Protein AF-A0A166BAM1-F1 (afdb_monomer_lite)

Radius of gyration: 25.07 Å; chains: 1; bounding box: 69×50×62 Å

Sequence (315 aa):
MNDYEHEPLLLFQIEGKPRRHRLKNLRSFVAVYNNKITIELDGETDIYSSEEIFDIYIKEPIVEDVGSKTTVIEFYEEGEQGFYELEDDTFPGLATQMEKALTHQWVYILEKCEYPETVKWFNACNAILNIATEQNPIIFGGADKNPDTMNAQRKILFDTWQINTANDLVYWLSMLLNGRSVEQYEDVLENGNCLDVDTGELFERIEHAGSSHCLWAWDLQRLINLAALGYLCDYLTWEDALDHCLEAGLKLQTLYSSWDEFVDCYLLGYCYWAEENPDDESGEGFMRRQIYDYYKKLKSNPWKIQWNHKLSREW

Foldseek 3Di:
DDPPPDDFPDWDFQDDDDPDDDDPDDGFIFTDDDQWTWTQDPNDIDIDGLVFWDDWDWAADPDPPPHWIWIKTWGHDPRDIDMDTHTCVVGPCPSVVVVVCCVPPVVVPNDPDPDDLLQLLLLLLCQLVLVLVVFCSRDQLRDDQDPVLLVVLCVVCCVPQVDNALVSLVVLLVCLLVQVVQVVLVCCVVPVPDPDDLLVVLNVVCVVVPDSLLSNLQSLSVSLNSLSSCCSNVSDPPQRSSVSNLSSLVVVVVSDPFPVRSLVSNLSNVCSVVVHDCPPCPDPSVVSVVSQVVLVPDPPRSRPRGSPDDNDRPD

InterPro domains:
  IPR009677 Protein of unknown function DUF1266 [PF06889] (180-307)

pLDDT: mean 72.29, std 22.54, range [25.7, 98.81]

Secondary structure (DSSP, 8-state):
--S--S--SEEEEE-PPPSSS--S---EEEEEETTEEEEEETTEEEEEETTTEEEEEEE--SSTT----EEEEEEEETTEEEEEEEETTTSTTHHHHHHHHIIIIIHHHH------HHHHHHHHHHHHHHHHTT--TTSTTSS--SHHHHHHHHHHHHHHH---SHHHHHHHHHHHHTTHHHHHHHHHHHH---SSTTHHHHHHHHHHHT-THHHHHHHHHHHHHHHHHHHHTTSS-HHHHHHHHHHHHHHHHHH-SSHHHHHHHHHHHHHHHHT--TT-TTSHHHHHHHHHHHHTTSTT-GGGS-TT-------

Organism: NCBI:txid49547

Structure (mmCIF, N/CA/C/O backbone):
data_AF-A0A166BAM1-F1
#
_entry.id   AF-A0A166BAM1-F1
#
loop_
_atom_site.group_PDB
_atom_site.id
_atom_site.type_symbol
_atom_site.label_atom_id
_atom_site.label_alt_id
_atom_site.label_comp_id
_atom_site.label_asym_id
_atom_site.label_entity_id
_atom_site.label_seq_id
_atom_site.pdbx_PDB_ins_code
_atom_site.Cartn_x
_atom_site.Cartn_y
_atom_site.Cartn_z
_atom_site.occupancy
_atom_site.B_iso_or_equiv
_atom_site.auth_seq_id
_atom_site.auth_comp_id
_atom_site.auth_asym_id
_atom_site.auth_atom_id
_atom_site.pdbx_PDB_model_num
ATOM 1 N N . MET A 1 1 ? -42.495 0.601 16.236 1.00 26.88 1 MET A N 1
ATOM 2 C CA . MET A 1 1 ? -42.416 0.387 14.776 1.00 26.88 1 MET A CA 1
ATOM 3 C C . MET A 1 1 ? -41.082 -0.307 14.586 1.00 26.88 1 MET A C 1
ATOM 5 O O . MET A 1 1 ? -40.112 0.199 15.119 1.00 26.88 1 MET A O 1
ATOM 9 N N . ASN A 1 2 ? -41.097 -1.548 14.107 1.00 25.70 2 ASN A N 1
ATOM 10 C CA . ASN A 1 2 ? -40.048 -2.539 14.365 1.00 25.70 2 ASN A CA 1
ATOM 11 C C . ASN A 1 2 ? -38.723 -2.200 13.661 1.00 25.70 2 ASN A C 1
ATOM 13 O O . ASN A 1 2 ? -38.675 -2.255 12.440 1.00 25.70 2 ASN A O 1
ATOM 17 N N . ASP A 1 3 ? -37.654 -1.980 14.432 1.00 30.61 3 ASP A N 1
ATOM 18 C CA . ASP A 1 3 ? -36.260 -1.818 13.961 1.00 30.61 3 ASP A CA 1
ATOM 19 C C . ASP A 1 3 ? -35.617 -3.135 13.456 1.00 30.61 3 ASP A C 1
ATOM 21 O O . ASP A 1 3 ? -34.410 -3.224 13.259 1.00 30.61 3 ASP A O 1
ATOM 25 N N . TYR A 1 4 ? -36.419 -4.178 13.220 1.00 30.45 4 TYR A N 1
ATOM 26 C CA . TYR A 1 4 ? -35.972 -5.525 12.840 1.00 30.45 4 TYR A CA 1
ATOM 27 C C . TYR A 1 4 ? -35.938 -5.766 11.316 1.00 30.45 4 TYR A C 1
ATOM 29 O O . TYR A 1 4 ? -35.890 -6.912 10.878 1.00 30.45 4 TYR A O 1
ATOM 37 N N . GLU A 1 5 ? -35.998 -4.720 10.484 1.00 29.52 5 GLU A N 1
ATOM 38 C CA . GLU A 1 5 ? -35.987 -4.857 9.011 1.00 29.52 5 GLU A CA 1
ATOM 39 C C . GLU A 1 5 ? -34.581 -5.008 8.397 1.00 29.52 5 GLU A C 1
ATOM 41 O O . GLU A 1 5 ? -34.437 -5.077 7.174 1.00 29.52 5 GLU A O 1
ATOM 46 N N . HIS A 1 6 ? -33.535 -5.115 9.217 1.00 34.25 6 HIS A N 1
ATOM 47 C CA . HIS A 1 6 ? -32.177 -5.382 8.749 1.00 34.25 6 HIS A CA 1
ATOM 48 C C . HIS A 1 6 ? -31.672 -6.728 9.267 1.00 34.25 6 HIS A C 1
ATOM 50 O O . HIS A 1 6 ? -31.808 -7.039 10.450 1.00 34.25 6 HIS A O 1
ATOM 56 N N . GLU A 1 7 ? -31.090 -7.528 8.368 1.00 32.25 7 GLU A N 1
ATOM 57 C CA . GLU A 1 7 ? -30.374 -8.741 8.760 1.00 32.25 7 GLU A CA 1
ATOM 58 C C . GLU A 1 7 ? -29.234 -8.362 9.729 1.00 32.25 7 GLU A C 1
ATOM 60 O O . GLU A 1 7 ? -28.482 -7.426 9.438 1.00 32.25 7 GLU A O 1
ATOM 65 N N . PRO A 1 8 ? -29.111 -9.041 10.882 1.00 31.83 8 PRO A N 1
ATOM 66 C CA . PRO A 1 8 ? -28.031 -8.802 11.839 1.00 31.83 8 PRO A CA 1
ATOM 67 C C . PRO A 1 8 ? -26.655 -8.942 11.174 1.00 31.83 8 PRO A C 1
ATOM 69 O O . PRO A 1 8 ? -26.408 -9.904 10.446 1.00 31.83 8 PRO A O 1
ATOM 72 N N . LEU A 1 9 ? -25.745 -8.001 11.462 1.00 31.84 9 LEU A N 1
ATOM 73 C CA . LEU A 1 9 ? -24.353 -8.022 10.978 1.00 31.84 9 LEU A CA 1
ATOM 74 C C . LEU A 1 9 ? -23.600 -9.258 11.494 1.00 31.84 9 LEU A C 1
ATOM 76 O O . LEU A 1 9 ? -22.792 -9.842 10.774 1.00 31.84 9 LEU A O 1
ATOM 80 N N . LEU A 1 10 ? -23.928 -9.673 12.719 1.00 38.25 10 LEU A N 1
ATOM 81 C CA . LEU A 1 10 ? -23.630 -10.979 13.291 1.00 38.25 10 LEU A CA 1
ATOM 82 C C . LEU A 1 10 ? -24.835 -11.462 14.097 1.00 38.25 10 LEU A C 1
ATOM 84 O O . LEU A 1 10 ? -25.344 -10.733 14.951 1.00 38.25 10 LEU A O 1
ATOM 88 N N . LEU A 1 11 ? -25.243 -12.709 13.865 1.00 36.84 11 LEU A N 1
ATOM 89 C CA . LEU A 1 11 ? -26.223 -13.416 14.683 1.00 36.84 11 LEU A CA 1
ATOM 90 C C . LEU A 1 11 ? -25.627 -14.737 15.144 1.00 36.84 11 LEU A C 1
ATOM 92 O O . LEU A 1 11 ? -25.470 -15.663 14.347 1.00 36.84 11 LEU A O 1
ATOM 96 N N . PHE A 1 12 ? -25.347 -14.848 16.437 1.00 46.28 12 PHE A N 1
ATOM 97 C CA . PHE A 1 12 ? -25.063 -16.142 17.041 1.00 46.28 12 PHE A CA 1
ATOM 98 C C . PHE A 1 12 ? -26.380 -16.761 17.495 1.00 46.28 12 PHE A C 1
ATOM 100 O O . PHE A 1 12 ? -26.904 -16.422 18.552 1.00 46.28 12 PHE A O 1
ATOM 107 N N . GLN A 1 13 ? -26.941 -17.666 16.691 1.00 37.25 13 GLN A N 1
ATOM 108 C CA . GLN A 1 13 ? -28.042 -18.506 17.153 1.00 37.25 13 GLN A CA 1
ATOM 109 C C . GLN A 1 13 ? -27.454 -19.686 17.929 1.00 37.25 13 GLN A C 1
ATOM 111 O O . GLN A 1 13 ? -26.937 -20.636 17.341 1.00 37.25 13 GLN A O 1
ATOM 116 N N . ILE A 1 14 ? -27.537 -19.635 19.256 1.00 40.97 14 ILE A N 1
ATOM 117 C CA . ILE A 1 14 ? -27.025 -20.702 20.112 1.00 40.97 14 ILE A CA 1
ATOM 118 C C . ILE A 1 14 ? -28.108 -21.787 20.231 1.00 40.97 14 ILE A C 1
ATOM 120 O O . ILE A 1 14 ? -29.039 -21.682 21.028 1.00 40.97 14 ILE A O 1
ATOM 124 N N . GLU A 1 15 ? -28.031 -22.837 19.406 1.00 32.66 15 GLU A N 1
ATOM 125 C CA . GLU A 1 15 ? -28.914 -24.008 19.526 1.00 32.66 15 GLU A CA 1
ATOM 126 C C . GLU A 1 15 ? -28.285 -25.096 20.408 1.00 32.66 15 GLU A C 1
ATOM 128 O O . GLU A 1 15 ? -27.580 -25.989 19.939 1.00 32.66 15 GLU A O 1
ATOM 133 N N . GLY A 1 16 ? -28.589 -25.059 21.706 1.00 34.09 16 GLY A N 1
ATOM 134 C CA . GLY A 1 16 ? -28.271 -26.137 22.643 1.00 34.09 16 GLY A CA 1
ATOM 135 C C . GLY A 1 16 ? -29.478 -27.043 22.908 1.00 34.09 16 GLY A C 1
ATOM 136 O O . GLY A 1 16 ? -30.557 -26.572 23.268 1.00 34.09 16 GLY A O 1
ATOM 137 N N . LYS A 1 17 ? -29.318 -28.371 22.796 1.00 31.36 17 LYS A N 1
ATOM 138 C CA . LYS A 1 17 ? -30.275 -29.315 23.406 1.00 31.36 17 LYS A CA 1
ATOM 139 C C . LYS A 1 17 ? -29.900 -29.524 24.877 1.00 31.36 17 LYS A C 1
ATOM 141 O O . LYS A 1 17 ? -28.813 -30.043 25.132 1.00 31.36 17 LYS A O 1
ATOM 146 N N . PRO A 1 18 ? -30.791 -29.234 25.843 1.00 29.08 18 PRO A N 1
ATOM 147 C CA . PRO A 1 18 ? -30.477 -29.397 27.256 1.00 29.08 18 PRO A CA 1
ATOM 148 C C . PRO A 1 18 ? -30.213 -30.869 27.593 1.00 29.08 18 PRO A C 1
ATOM 150 O O . PRO A 1 18 ? -31.055 -31.747 27.361 1.00 29.08 18 PRO A O 1
ATOM 153 N N . ARG A 1 19 ? -29.062 -31.160 28.210 1.00 30.92 19 ARG A N 1
ATOM 154 C CA . ARG A 1 19 ? -28.852 -32.438 28.899 1.00 30.92 19 ARG A CA 1
ATOM 155 C C . ARG A 1 19 ? -29.566 -32.385 30.255 1.00 30.92 19 ARG A C 1
ATOM 157 O O . ARG A 1 19 ? -28.986 -32.007 31.257 1.00 30.92 19 ARG A O 1
ATOM 164 N N . ARG A 1 20 ? -30.813 -32.881 30.241 1.00 28.52 20 ARG A N 1
ATOM 165 C CA . ARG A 1 20 ? -31.750 -33.196 31.352 1.00 28.52 20 ARG A CA 1
ATOM 166 C C . ARG A 1 20 ? -32.860 -32.170 31.639 1.00 28.52 20 ARG A C 1
ATOM 168 O O . ARG A 1 20 ? -32.667 -31.098 32.178 1.00 28.52 20 ARG A O 1
ATOM 175 N N . HIS A 1 21 ? -34.066 -32.634 31.305 1.00 36.16 21 HIS A N 1
ATOM 176 C CA . HIS A 1 21 ? -35.390 -32.409 31.904 1.00 36.16 21 HIS A CA 1
ATOM 177 C C . HIS A 1 21 ? -35.572 -31.218 32.857 1.00 36.16 21 HIS A C 1
ATOM 179 O O . HIS A 1 21 ? -35.750 -31.395 34.058 1.00 36.16 21 HIS A O 1
ATOM 185 N N . ARG A 1 22 ? -35.695 -30.033 32.270 1.00 29.48 22 ARG A N 1
ATOM 186 C CA . ARG A 1 22 ? -36.796 -29.065 32.433 1.00 29.48 22 ARG A CA 1
ATOM 187 C C . ARG A 1 22 ? -36.232 -27.754 31.931 1.00 29.48 22 ARG A C 1
ATOM 189 O O . ARG A 1 22 ? -35.431 -27.178 32.636 1.00 29.48 22 ARG A O 1
ATOM 196 N N . LEU A 1 23 ? -36.615 -27.367 30.722 1.00 28.61 23 LEU A N 1
ATOM 197 C CA . LEU A 1 23 ? -36.711 -26.000 30.199 1.00 28.61 23 LEU A CA 1
ATOM 198 C C . LEU A 1 23 ? -36.957 -26.171 28.695 1.00 28.61 23 LEU A C 1
ATOM 200 O O . LEU A 1 23 ? -36.208 -26.850 27.992 1.00 28.61 23 LEU A O 1
ATOM 204 N N . LYS A 1 24 ? -38.115 -25.700 28.234 1.00 30.48 24 LYS A N 1
ATOM 205 C CA . LYS A 1 24 ? -38.465 -25.685 26.813 1.00 30.48 24 LYS A CA 1
ATOM 206 C C . LYS A 1 24 ? -37.949 -24.365 26.247 1.00 30.48 24 LYS A C 1
ATOM 208 O O . LYS A 1 24 ? -38.334 -23.330 26.769 1.00 30.48 24 LYS A O 1
ATOM 213 N N . ASN A 1 25 ? -37.179 -24.452 25.164 1.00 34.12 25 ASN A N 1
ATOM 214 C CA . ASN A 1 25 ? -36.771 -23.356 24.280 1.00 34.12 25 ASN A CA 1
ATOM 215 C C . ASN A 1 25 ? -35.933 -22.253 24.949 1.00 34.12 25 ASN A C 1
ATOM 217 O O . ASN A 1 25 ? -36.447 -21.182 25.242 1.00 34.12 25 ASN A O 1
ATOM 221 N N . LEU A 1 26 ? -34.635 -22.507 25.112 1.00 35.06 26 LEU A N 1
ATOM 222 C CA . LEU A 1 26 ? -33.639 -21.452 25.298 1.00 35.06 26 LEU A CA 1
ATOM 223 C C . LEU A 1 26 ? -33.128 -21.041 23.913 1.00 35.06 26 LEU A C 1
ATOM 225 O O . LEU A 1 26 ? -32.634 -21.885 23.165 1.00 35.06 26 LEU A O 1
ATOM 229 N N . ARG A 1 27 ? -33.315 -19.772 23.551 1.00 38.84 27 ARG A N 1
ATOM 230 C CA . ARG A 1 27 ? -32.633 -19.122 22.428 1.00 38.84 27 ARG A CA 1
ATOM 231 C C . ARG A 1 27 ? -31.838 -17.975 23.023 1.00 38.84 27 ARG A C 1
ATOM 233 O O . ARG A 1 27 ? -32.328 -16.859 23.063 1.00 38.84 27 ARG A O 1
ATOM 240 N N . SER A 1 28 ? -30.650 -18.273 23.519 1.00 44.84 28 SER A N 1
ATOM 241 C CA . SER A 1 28 ? -29.702 -17.219 23.854 1.00 44.84 28 SER A CA 1
ATOM 242 C C . SER A 1 28 ? -29.066 -16.753 22.550 1.00 44.84 28 SER A C 1
ATOM 244 O O . SER A 1 28 ? -28.621 -17.584 21.749 1.00 44.84 28 SER A O 1
ATOM 246 N N . PHE A 1 29 ? -29.071 -15.451 22.291 1.00 46.06 29 PHE A N 1
ATOM 247 C CA . PHE A 1 29 ? -28.335 -14.887 21.167 1.00 46.06 29 PHE A CA 1
ATOM 248 C C . PHE A 1 29 ? -27.607 -13.628 21.607 1.00 46.06 29 PHE A C 1
ATOM 250 O O . PHE A 1 29 ? -28.135 -12.798 22.343 1.00 46.06 29 PHE A O 1
ATOM 257 N N . VAL A 1 30 ? -26.381 -13.502 21.114 1.00 50.03 30 VAL A N 1
ATOM 258 C CA . VAL A 1 30 ? -25.681 -12.227 21.069 1.00 50.03 30 VAL A CA 1
ATOM 259 C C . VAL A 1 30 ? -25.847 -11.738 19.641 1.00 50.03 30 VAL A C 1
ATOM 261 O O . VAL A 1 30 ? -25.453 -12.422 18.690 1.00 50.03 30 VAL A O 1
ATOM 264 N N . ALA A 1 31 ? -26.502 -10.596 19.479 1.00 44.81 31 ALA A N 1
ATOM 265 C CA . ALA A 1 31 ? -26.696 -9.979 18.178 1.00 44.81 31 ALA A CA 1
ATOM 266 C C . ALA A 1 31 ? -26.115 -8.571 18.191 1.00 44.81 31 ALA A C 1
ATOM 268 O O . ALA A 1 31 ? -26.373 -7.784 19.103 1.00 44.81 31 ALA A O 1
ATOM 269 N N . VAL A 1 32 ? -25.324 -8.268 17.166 1.00 49.09 32 VAL A N 1
ATOM 270 C CA . VAL A 1 32 ? -24.709 -6.953 17.001 1.00 49.09 32 VAL A CA 1
ATOM 271 C C . VAL A 1 32 ? -25.475 -6.189 15.929 1.00 49.09 32 VAL A C 1
ATOM 273 O O . VAL A 1 32 ? -25.537 -6.607 14.769 1.00 49.09 32 VAL A O 1
ATOM 276 N N . TYR A 1 33 ? -26.049 -5.055 16.322 1.00 41.19 33 TYR A N 1
ATOM 277 C CA . TYR A 1 33 ? -26.804 -4.156 15.454 1.00 41.19 33 TYR A CA 1
ATOM 278 C C . TYR A 1 33 ? -26.249 -2.742 15.604 1.00 41.19 33 TYR A C 1
ATOM 280 O O . TYR A 1 33 ? -26.348 -2.188 16.690 1.00 41.19 33 TYR A O 1
ATOM 288 N N . ASN A 1 34 ? -25.694 -2.148 14.537 1.00 40.09 34 ASN A N 1
ATOM 289 C CA . ASN A 1 34 ? -25.328 -0.720 14.440 1.00 40.09 34 ASN A CA 1
ATOM 290 C C . ASN A 1 34 ? -24.954 -0.046 15.785 1.00 40.09 34 ASN A C 1
ATOM 292 O O . ASN A 1 34 ? -25.762 0.684 16.364 1.00 40.09 34 ASN A O 1
ATOM 296 N N . ASN A 1 35 ? -23.726 -0.282 16.264 1.00 42.84 35 ASN A N 1
ATOM 297 C CA . ASN A 1 35 ? -23.166 0.245 17.524 1.00 42.84 35 ASN A CA 1
ATOM 298 C C . ASN A 1 35 ? -23.870 -0.210 18.816 1.00 42.84 35 ASN A C 1
ATOM 300 O O . ASN A 1 35 ? -23.705 0.427 19.858 1.00 42.84 35 ASN A O 1
ATOM 304 N N . LYS A 1 36 ? -24.651 -1.291 18.773 1.00 47.97 36 LYS A N 1
ATOM 305 C CA . LYS A 1 36 ? -25.276 -1.905 19.946 1.00 47.97 36 LYS A CA 1
ATOM 306 C C . LYS A 1 36 ? -25.066 -3.413 19.953 1.00 47.97 36 LYS A C 1
ATOM 308 O O . LYS A 1 36 ? -25.190 -4.068 18.915 1.00 47.97 36 LYS A O 1
ATOM 313 N N . ILE A 1 37 ? -24.800 -3.958 21.131 1.00 57.88 37 ILE A N 1
ATOM 314 C CA . ILE A 1 37 ? -24.845 -5.388 21.410 1.00 57.88 37 ILE A CA 1
ATOM 315 C C . ILE A 1 37 ? -26.124 -5.665 22.179 1.00 57.88 37 ILE A C 1
ATOM 317 O O . ILE A 1 37 ? -26.391 -5.059 23.211 1.00 57.88 37 ILE A O 1
ATOM 321 N N . THR A 1 38 ? -26.926 -6.578 21.653 1.00 56.66 38 THR A N 1
ATOM 322 C CA . THR A 1 38 ? -28.059 -7.152 22.368 1.00 56.66 38 THR A CA 1
ATOM 323 C C . THR A 1 38 ? -27.645 -8.516 22.884 1.00 56.66 38 THR A C 1
ATOM 325 O O . THR A 1 38 ? -27.268 -9.387 22.095 1.00 56.66 38 THR A O 1
ATOM 328 N N . ILE A 1 39 ? -27.707 -8.676 24.199 1.00 58.78 39 ILE A N 1
ATOM 329 C CA . ILE A 1 39 ? -27.471 -9.931 24.895 1.00 58.78 39 ILE A CA 1
ATOM 330 C C . ILE A 1 39 ? -28.836 -10.399 25.400 1.00 58.78 39 ILE A C 1
ATOM 332 O O . ILE A 1 39 ? -29.426 -9.765 26.270 1.00 58.78 39 ILE A O 1
ATOM 336 N N . GLU A 1 40 ? -29.373 -11.477 24.824 1.00 56.03 40 GLU A N 1
ATOM 337 C CA . GLU A 1 40 ? -30.579 -12.123 25.355 1.00 56.03 40 GLU A CA 1
ATOM 338 C C . GLU A 1 40 ? -30.184 -13.398 26.110 1.00 56.03 40 GLU A C 1
ATOM 340 O O . GLU A 1 40 ? -29.699 -14.368 25.513 1.00 56.03 40 GLU A O 1
ATOM 345 N N . LEU A 1 41 ? -30.385 -13.389 27.430 1.00 54.53 41 LEU A N 1
ATOM 346 C CA . LEU A 1 41 ? -30.088 -14.497 28.339 1.00 54.53 41 LEU A CA 1
ATOM 347 C C . LEU A 1 41 ? -31.335 -14.807 29.168 1.00 54.53 41 LEU A C 1
ATOM 349 O O . LEU A 1 41 ? -31.924 -13.924 29.775 1.00 54.53 41 LEU A O 1
ATOM 353 N N . ASP A 1 42 ? -31.772 -16.068 29.168 1.00 54.50 42 ASP A N 1
ATOM 354 C CA . ASP A 1 42 ? -32.893 -16.558 29.987 1.00 54.50 42 ASP A CA 1
ATOM 355 C C . ASP A 1 42 ? -34.217 -15.761 29.884 1.00 54.50 42 ASP A C 1
ATOM 357 O O . ASP A 1 42 ? -35.082 -15.843 30.757 1.00 54.50 42 ASP A O 1
ATOM 361 N N . GLY A 1 43 ? -34.433 -15.065 28.762 1.00 51.31 43 GLY A N 1
ATOM 362 C CA . GLY A 1 43 ? -35.625 -14.249 28.507 1.00 51.31 43 GLY A CA 1
ATOM 363 C C . GLY A 1 43 ? -35.530 -12.808 29.018 1.00 51.31 43 GLY A C 1
ATOM 364 O O . GLY A 1 43 ? -36.507 -12.067 28.893 1.00 51.31 43 GLY A O 1
ATOM 365 N N . GLU A 1 44 ? -34.378 -12.415 29.559 1.00 50.22 44 GLU A N 1
ATOM 366 C CA . GLU A 1 44 ? -33.993 -11.030 29.817 1.00 50.22 44 GLU A CA 1
ATOM 367 C C . GLU A 1 44 ? -33.135 -10.523 28.650 1.00 50.22 44 GLU A C 1
ATOM 369 O O . GLU A 1 44 ? -32.368 -11.274 28.041 1.00 50.22 44 GLU A O 1
ATOM 374 N N . THR A 1 45 ? -33.337 -9.261 28.273 1.00 56.69 45 THR A N 1
ATOM 375 C CA . THR A 1 45 ? -32.664 -8.635 27.133 1.00 56.69 45 THR A CA 1
ATOM 376 C C . THR A 1 45 ? -31.940 -7.399 27.620 1.00 56.69 45 THR A C 1
ATOM 378 O O . THR A 1 45 ? -32.579 -6.382 27.896 1.00 56.69 45 THR A O 1
ATOM 381 N N . ASP A 1 46 ? -30.618 -7.482 27.631 1.00 59.50 46 ASP A N 1
ATOM 382 C CA . ASP A 1 46 ? -29.749 -6.361 27.942 1.00 59.50 46 ASP A CA 1
ATOM 383 C C . ASP A 1 46 ? -29.198 -5.784 26.635 1.00 59.50 46 ASP A C 1
ATOM 385 O O . ASP A 1 46 ? -28.812 -6.509 25.708 1.00 59.50 46 ASP A O 1
ATOM 389 N N . ILE A 1 47 ? -29.229 -4.457 26.515 1.00 58.75 47 ILE A N 1
ATOM 390 C CA . ILE A 1 47 ? -28.786 -3.744 25.315 1.00 58.75 47 ILE A CA 1
ATOM 391 C C . ILE A 1 47 ? -27.705 -2.762 25.724 1.00 58.75 47 ILE A C 1
ATOM 393 O O . ILE A 1 47 ? -27.994 -1.751 26.357 1.00 58.75 47 ILE A O 1
ATOM 397 N N . TYR A 1 48 ? -26.490 -3.031 25.268 1.00 60.62 48 TYR A N 1
ATOM 398 C CA . TYR A 1 48 ? -25.324 -2.198 25.509 1.00 60.62 48 TYR A CA 1
ATOM 399 C C . TYR A 1 48 ? -24.937 -1.472 24.228 1.00 60.62 48 TYR A C 1
ATOM 401 O O . TYR A 1 48 ? -24.941 -2.052 23.140 1.00 60.62 48 TYR A O 1
ATOM 409 N N . SER A 1 49 ? -24.595 -0.197 24.325 1.00 56.38 49 SER A N 1
ATOM 410 C CA . SER A 1 49 ? -23.918 0.526 23.254 1.00 56.38 49 SER A CA 1
ATOM 411 C C . SER A 1 49 ? -22.437 0.144 23.190 1.00 56.38 49 SER A C 1
ATOM 413 O O . SER A 1 49 ? -21.845 -0.306 24.167 1.00 56.38 49 SER A O 1
ATOM 415 N N . SER A 1 50 ? -21.801 0.357 22.036 1.00 52.97 50 SER A N 1
ATOM 416 C CA . SER A 1 50 ? -20.362 0.106 21.859 1.00 52.97 50 SER A CA 1
ATOM 417 C C . SER A 1 50 ? -19.468 0.929 22.794 1.00 52.97 50 SER A C 1
ATOM 419 O O . SER A 1 50 ? -18.305 0.598 22.959 1.00 52.97 50 SER A O 1
ATOM 421 N N . GLU A 1 51 ? -19.978 2.029 23.352 1.00 51.00 51 GLU A N 1
ATOM 422 C CA . GLU A 1 51 ? -19.240 2.903 24.275 1.00 51.00 51 GLU A CA 1
ATOM 423 C C . GLU A 1 51 ? -19.334 2.414 25.733 1.00 51.00 51 GLU A C 1
ATOM 425 O O . GLU A 1 51 ? -18.536 2.829 26.569 1.00 51.00 51 GLU A O 1
ATOM 430 N N . GLU A 1 52 ? -20.277 1.512 26.028 1.00 53.66 52 GLU A N 1
ATOM 431 C CA . GLU A 1 52 ? -20.476 0.889 27.344 1.0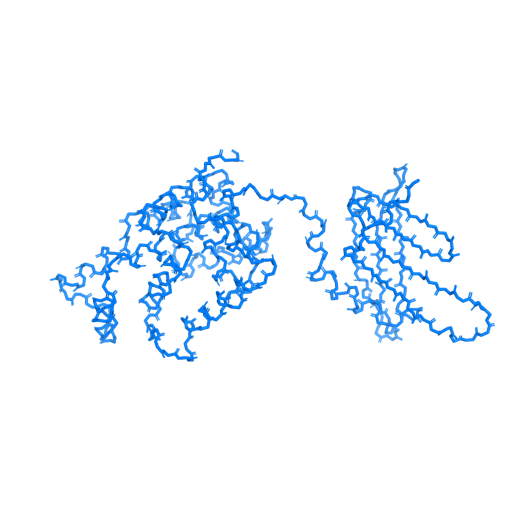0 53.66 52 GLU A CA 1
ATOM 432 C C . GLU A 1 52 ? -19.702 -0.429 27.490 1.00 53.66 52 GLU A C 1
ATOM 434 O O . GLU A 1 52 ? -19.565 -0.944 28.594 1.00 53.66 52 GLU A O 1
ATOM 439 N N . ILE A 1 53 ? -19.161 -0.978 26.399 1.00 54.47 53 ILE A N 1
ATOM 440 C CA . ILE A 1 53 ? -18.383 -2.221 26.411 1.00 54.47 53 ILE A CA 1
ATOM 441 C C . ILE A 1 53 ? -16.906 -1.874 26.334 1.00 54.47 53 ILE A C 1
ATOM 443 O O . ILE A 1 53 ? -16.462 -1.244 25.375 1.00 54.47 53 ILE A O 1
ATOM 447 N N . PHE A 1 54 ? -16.151 -2.295 27.345 1.00 48.47 54 PHE A N 1
ATOM 448 C CA . PHE A 1 54 ? -14.724 -2.003 27.415 1.00 48.47 54 PHE A CA 1
ATOM 449 C C . PHE A 1 54 ? -13.874 -3.146 26.856 1.00 48.47 54 PHE A C 1
ATOM 451 O O . PHE A 1 54 ? -12.881 -2.870 26.188 1.00 48.47 54 PHE A O 1
ATOM 458 N N . ASP A 1 55 ? -14.258 -4.407 27.091 1.00 42.25 55 ASP A N 1
ATOM 459 C CA . ASP A 1 55 ? -13.489 -5.555 26.602 1.00 42.25 55 ASP A CA 1
ATOM 460 C C . ASP A 1 55 ? -14.349 -6.819 26.423 1.00 42.25 55 ASP A C 1
ATOM 462 O O . ASP A 1 55 ? -15.350 -7.022 27.115 1.00 42.25 55 ASP A O 1
ATOM 466 N N . ILE A 1 56 ? -13.946 -7.689 25.494 1.00 52.50 56 ILE A N 1
ATOM 467 C CA . ILE A 1 56 ? -14.481 -9.043 25.320 1.00 52.50 56 ILE A CA 1
ATOM 468 C C . ILE A 1 56 ? -13.322 -9.981 25.010 1.00 52.50 56 ILE A C 1
ATOM 470 O O . ILE A 1 56 ? -12.715 -9.903 23.942 1.00 52.50 56 ILE A O 1
ATOM 474 N N . TYR A 1 57 ? -13.062 -10.931 25.902 1.00 47.44 57 TYR A N 1
ATOM 475 C CA . TYR A 1 57 ? -11.934 -11.844 25.767 1.00 47.44 57 TYR A CA 1
ATOM 476 C C . TYR A 1 57 ? -12.294 -13.276 26.142 1.00 47.44 57 TYR A C 1
ATOM 478 O O . TYR A 1 57 ? -13.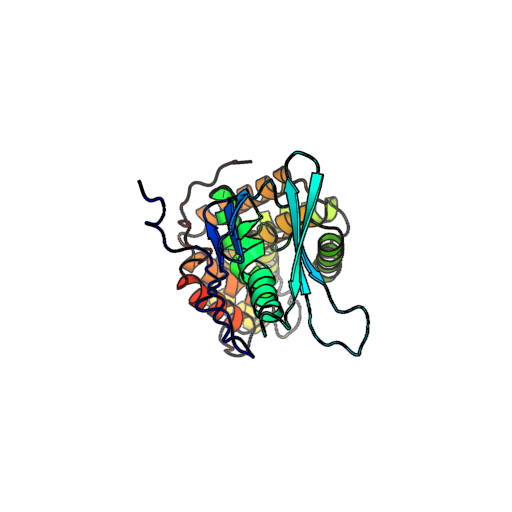282 -13.562 26.818 1.00 47.44 57 TYR A O 1
ATOM 486 N N . ILE A 1 58 ? -11.457 -14.206 25.689 1.00 54.78 58 ILE A N 1
ATOM 487 C CA . ILE A 1 58 ? -11.555 -15.610 26.070 1.00 54.78 58 ILE A CA 1
ATOM 488 C C . ILE A 1 58 ? -10.599 -15.848 27.230 1.00 54.78 58 ILE A C 1
ATOM 490 O O . ILE A 1 58 ? -9.386 -15.678 27.112 1.00 54.78 58 ILE A O 1
ATOM 494 N N . LYS A 1 59 ? -11.161 -16.253 28.363 1.00 49.75 59 LYS A N 1
ATOM 495 C CA . LYS A 1 59 ? -10.425 -16.641 29.557 1.00 49.75 59 LYS A CA 1
ATOM 496 C C . LYS A 1 59 ? -10.078 -18.124 29.457 1.00 49.75 59 LYS A C 1
ATOM 498 O O . LYS A 1 59 ? -10.958 -18.987 29.452 1.00 49.75 59 LYS A O 1
ATOM 503 N N . GLU A 1 60 ? -8.783 -18.406 29.354 1.00 51.56 60 GLU A N 1
ATOM 504 C CA . GLU A 1 60 ? -8.249 -19.769 29.393 1.00 51.56 60 GLU A CA 1
ATOM 505 C C . GLU A 1 60 ? -8.366 -20.345 30.823 1.00 51.56 60 GLU A C 1
ATOM 507 O O . GLU A 1 60 ? -8.196 -19.608 31.805 1.00 51.56 60 GLU A O 1
ATOM 512 N N . PRO A 1 61 ? -8.664 -21.648 30.983 1.00 49.53 61 PRO A N 1
ATOM 513 C CA . PRO A 1 61 ? -8.809 -22.260 32.297 1.00 49.53 61 PRO A CA 1
ATOM 514 C C . PRO A 1 61 ? -7.485 -22.228 33.074 1.00 49.53 61 PRO A C 1
ATOM 516 O O . PRO A 1 61 ? -6.419 -22.556 32.561 1.00 49.53 61 PRO A O 1
ATOM 519 N N . ILE A 1 62 ? -7.562 -21.864 34.356 1.00 40.72 62 ILE A N 1
ATOM 520 C CA . ILE A 1 62 ? -6.394 -21.672 35.238 1.00 40.72 62 ILE A CA 1
ATOM 521 C C . ILE A 1 62 ? -5.741 -23.020 35.637 1.00 40.72 62 ILE A C 1
ATOM 523 O O . ILE A 1 62 ? -4.631 -23.042 36.166 1.00 40.72 62 ILE A O 1
ATOM 527 N N . VAL A 1 63 ? -6.403 -24.160 35.384 1.00 42.88 63 VAL A N 1
ATOM 528 C CA . VAL A 1 63 ? -5.938 -25.504 35.772 1.00 42.88 63 VAL A CA 1
ATOM 529 C C . VAL A 1 63 ? -6.168 -26.504 34.633 1.00 42.88 63 VAL A C 1
ATOM 531 O O . VAL A 1 63 ? -7.263 -26.562 34.080 1.00 42.88 63 VAL A O 1
ATOM 534 N N . GLU A 1 64 ? -5.159 -27.336 34.343 1.00 44.03 64 GLU A N 1
ATOM 535 C CA . GLU A 1 64 ? -5.104 -28.334 33.250 1.00 44.03 64 GLU A CA 1
ATOM 536 C C . GLU A 1 64 ? -6.222 -29.405 33.241 1.00 44.03 64 GLU A C 1
ATOM 538 O O . GLU A 1 64 ? -6.252 -30.226 32.329 1.00 44.03 64 GLU A O 1
ATOM 543 N N . ASP A 1 65 ? -7.149 -29.418 34.206 1.00 42.69 65 ASP A N 1
ATOM 544 C CA . ASP A 1 65 ? -8.093 -30.533 34.411 1.00 42.69 65 ASP A CA 1
ATOM 545 C C . ASP A 1 65 ? -9.588 -30.154 34.339 1.00 42.69 65 ASP A C 1
ATOM 547 O O . ASP A 1 65 ? -10.456 -30.957 34.678 1.00 42.69 65 ASP A O 1
ATOM 551 N N . VAL A 1 66 ? -9.930 -28.951 33.857 1.00 45.69 66 VAL A N 1
ATOM 552 C CA . VAL A 1 66 ? -11.319 -28.609 33.488 1.00 45.69 66 VAL A CA 1
ATOM 553 C C . VAL A 1 66 ? -11.311 -27.854 32.157 1.00 45.69 66 VAL A C 1
ATOM 555 O O . VAL A 1 66 ? -11.143 -26.642 32.096 1.00 45.69 66 VAL A O 1
ATOM 558 N N . GLY A 1 67 ? -11.409 -28.613 31.067 1.00 50.28 67 GLY A N 1
ATOM 559 C CA . GLY A 1 67 ? -11.177 -28.156 29.693 1.00 50.28 67 GLY A CA 1
ATOM 560 C C . GLY A 1 67 ? -12.300 -27.342 29.044 1.00 50.28 67 GLY A C 1
ATOM 561 O O . GLY A 1 67 ? -12.670 -27.655 27.916 1.00 50.28 67 GLY A O 1
ATOM 562 N N . SER A 1 68 ? -12.829 -26.314 29.704 1.00 57.09 68 SER A N 1
ATOM 563 C CA . SER A 1 68 ? -13.760 -25.366 29.077 1.00 57.09 68 SER A CA 1
ATOM 564 C C . SER A 1 68 ? -13.177 -23.957 29.107 1.00 57.09 68 SER A C 1
ATOM 566 O O . SER A 1 68 ? -12.998 -23.377 30.175 1.00 57.09 68 SER A O 1
ATOM 568 N N . LYS A 1 69 ? -12.870 -23.414 27.922 1.00 57.16 69 LYS A N 1
ATOM 569 C CA . LYS A 1 69 ? -12.610 -21.980 27.734 1.00 57.16 69 LYS A CA 1
ATOM 570 C C . LYS A 1 69 ? -13.873 -21.202 28.130 1.00 57.16 69 LYS A C 1
ATOM 572 O O . LYS A 1 69 ? -14.972 -21.663 27.842 1.00 57.16 69 LYS A O 1
ATOM 577 N N . THR A 1 70 ? -13.742 -20.030 28.739 1.00 59.03 70 THR A N 1
ATOM 578 C CA . THR A 1 70 ? -14.901 -19.193 29.104 1.00 59.03 70 THR A CA 1
ATOM 579 C C . THR A 1 70 ? -14.820 -17.882 28.344 1.00 59.03 70 THR A C 1
ATOM 581 O O . THR A 1 70 ? -13.758 -17.265 28.302 1.00 59.03 70 THR A O 1
ATOM 584 N N . THR A 1 71 ? -15.918 -17.444 27.730 1.00 58.97 71 THR A N 1
ATOM 585 C CA . THR A 1 71 ? -15.950 -16.111 27.110 1.00 58.97 71 THR A CA 1
ATOM 586 C C . THR A 1 71 ? -16.398 -15.089 28.140 1.00 58.97 71 THR A C 1
ATOM 588 O O . THR A 1 71 ? -17.431 -15.279 28.776 1.00 58.97 71 THR A O 1
ATOM 591 N N . VAL A 1 72 ? -15.620 -14.025 28.311 1.00 55.84 72 VAL A N 1
ATOM 592 C CA . VAL A 1 72 ? -15.884 -12.948 29.262 1.00 55.84 72 VAL A CA 1
ATOM 593 C C . VAL A 1 72 ? -16.215 -11.673 28.496 1.00 55.84 72 VAL A C 1
ATOM 595 O O . VAL A 1 72 ? -15.501 -11.312 27.563 1.00 55.84 72 VAL A O 1
ATOM 598 N N . ILE A 1 73 ? -17.300 -11.007 28.882 1.00 58.50 73 ILE A N 1
ATOM 599 C CA . ILE A 1 73 ? -17.699 -9.688 28.370 1.00 58.50 73 ILE A CA 1
ATOM 600 C C . ILE A 1 73 ? -17.634 -8.717 29.542 1.00 58.50 73 ILE A C 1
ATOM 602 O O . ILE A 1 73 ? -18.380 -8.895 30.501 1.00 58.50 73 ILE A O 1
ATOM 606 N N . GLU A 1 74 ? -16.778 -7.702 29.471 1.00 52.91 74 GLU A N 1
ATOM 607 C CA . GLU A 1 74 ? -16.670 -6.643 30.477 1.00 52.91 74 GLU A CA 1
ATOM 608 C C . GLU A 1 74 ? -17.331 -5.353 29.981 1.00 52.91 74 GLU A C 1
ATOM 610 O O . GLU A 1 74 ? -17.095 -4.888 28.860 1.00 52.91 74 GLU A O 1
ATOM 615 N N . PHE A 1 75 ? -18.161 -4.755 30.830 1.00 55.84 75 PHE A N 1
ATOM 616 C CA . PHE A 1 75 ? -18.962 -3.585 30.485 1.00 55.84 75 PHE A CA 1
ATOM 617 C C . PHE A 1 75 ? -19.051 -2.591 31.645 1.00 55.84 75 PHE A C 1
ATOM 619 O O . PHE A 1 75 ? -18.698 -2.891 32.786 1.00 55.84 75 PHE A O 1
ATOM 626 N N . TYR A 1 76 ? -19.507 -1.385 31.330 1.00 46.66 76 TYR A N 1
ATOM 627 C CA . TYR A 1 76 ? -19.756 -0.299 32.263 1.00 46.66 76 TYR A CA 1
ATOM 628 C C . TYR A 1 76 ? -21.247 0.024 32.269 1.00 46.66 76 TYR A C 1
ATOM 630 O O . TYR A 1 76 ? -21.815 0.368 31.235 1.00 46.66 76 TYR A O 1
ATOM 638 N N . GLU A 1 77 ? -21.868 -0.037 33.440 1.00 53.56 77 GLU A N 1
ATOM 639 C CA . GLU A 1 77 ? -23.276 0.306 33.621 1.00 53.56 77 GLU A CA 1
ATOM 640 C C . GLU A 1 77 ? -23.409 1.233 34.831 1.00 53.56 77 GLU A C 1
ATOM 642 O O . GLU A 1 77 ? -22.870 0.970 35.902 1.00 53.56 77 GLU A O 1
ATOM 647 N N . GLU A 1 78 ? -24.046 2.391 34.633 1.00 60.31 78 GLU A N 1
ATOM 648 C CA . GLU A 1 78 ? -24.290 3.399 35.682 1.00 60.31 78 GLU A CA 1
ATOM 649 C C . GLU A 1 78 ? -23.046 3.856 36.486 1.00 60.31 78 GLU A C 1
ATOM 651 O O . GLU A 1 78 ? -23.158 4.393 37.588 1.00 60.31 78 GLU A O 1
ATOM 656 N N . GLY A 1 79 ? -21.845 3.728 35.911 1.00 51.25 79 GLY A N 1
ATOM 657 C CA . GLY A 1 79 ? -20.587 4.123 36.555 1.00 51.25 79 GLY A CA 1
ATOM 658 C C . GLY A 1 79 ? -19.898 3.010 37.353 1.00 51.25 79 GLY A C 1
ATOM 659 O O . GLY A 1 79 ? -18.865 3.279 37.972 1.00 51.25 79 GLY A O 1
ATOM 660 N N . GLU A 1 80 ? -20.410 1.781 37.298 1.00 46.03 80 GLU A N 1
ATOM 661 C CA . GLU A 1 80 ? -19.788 0.582 37.861 1.00 46.03 80 GLU A CA 1
ATOM 662 C C . GLU A 1 80 ? -19.355 -0.388 36.747 1.00 46.03 80 GLU A C 1
ATOM 664 O O . GLU A 1 80 ? -19.981 -0.473 35.691 1.00 46.03 80 GLU A O 1
ATOM 669 N N . GLN A 1 81 ? -18.250 -1.105 36.975 1.00 53.41 81 GLN A N 1
ATOM 670 C CA . GLN A 1 81 ? -17.755 -2.140 36.064 1.00 53.41 81 GLN A CA 1
ATOM 671 C C . GLN A 1 81 ? -18.464 -3.468 36.363 1.00 53.41 81 GLN A C 1
ATOM 673 O O . GLN A 1 81 ? -18.449 -3.936 37.504 1.00 53.41 81 GLN A O 1
ATOM 678 N N . GLY A 1 82 ? -19.046 -4.079 35.335 1.00 57.75 82 GLY A N 1
ATOM 679 C CA . GLY A 1 82 ? -19.698 -5.387 35.369 1.00 57.75 82 GLY A CA 1
ATOM 680 C C . GLY A 1 82 ? -19.054 -6.375 34.397 1.00 57.75 82 GLY A C 1
ATOM 681 O O . GLY A 1 82 ? -18.269 -5.993 33.526 1.00 57.75 82 GLY A O 1
ATOM 682 N N . PHE A 1 83 ? -19.370 -7.663 34.549 1.00 54.53 83 PHE A N 1
ATOM 683 C CA . PHE A 1 83 ? -18.927 -8.694 33.612 1.00 54.53 83 PHE A CA 1
ATOM 684 C C . PHE A 1 83 ? -19.938 -9.839 33.462 1.00 54.53 83 PHE A C 1
ATOM 686 O O . PHE A 1 83 ? -20.629 -10.194 34.417 1.00 54.53 83 PHE A O 1
ATOM 693 N N . TYR A 1 84 ? -19.974 -10.450 32.274 1.00 59.38 84 TYR A N 1
ATOM 694 C CA . TYR A 1 84 ? -20.643 -11.727 32.002 1.00 59.38 84 TYR A CA 1
ATOM 695 C C . TYR A 1 84 ? -19.599 -12.813 31.737 1.00 59.38 84 TYR A C 1
ATOM 697 O O . TYR A 1 84 ? -18.718 -12.620 30.902 1.00 59.38 84 TYR A O 1
ATOM 705 N N . GLU A 1 85 ? -19.722 -13.970 32.393 1.00 59.41 85 GLU A N 1
ATOM 706 C CA . GLU A 1 85 ? -18.949 -15.179 32.074 1.00 59.41 85 GLU A CA 1
ATOM 707 C C . GLU A 1 85 ? -19.861 -16.201 31.376 1.00 59.41 85 GLU A C 1
ATOM 709 O O . GLU A 1 85 ? -20.878 -16.628 31.921 1.00 59.41 85 GLU A O 1
ATOM 714 N N . LEU A 1 86 ? -19.501 -16.583 30.150 1.00 60.69 86 LEU A N 1
ATOM 715 C CA . LEU A 1 86 ? -20.209 -17.562 29.327 1.00 60.69 86 LEU A CA 1
ATOM 716 C C . LEU A 1 86 ? -19.363 -18.835 29.223 1.00 60.69 86 LEU A C 1
ATOM 718 O O . LEU A 1 86 ? -18.373 -18.882 28.485 1.00 60.69 86 LEU A O 1
ATOM 722 N N . GLU A 1 87 ? -19.737 -19.859 29.986 1.00 58.06 87 GLU A N 1
ATOM 723 C CA . GLU A 1 87 ? -18.994 -21.119 30.070 1.00 58.06 87 GLU A CA 1
ATOM 724 C C . GLU A 1 87 ? -19.281 -22.039 28.862 1.00 58.06 87 GLU A C 1
ATOM 726 O O . GLU A 1 87 ? -20.429 -22.233 28.445 1.00 58.06 87 GLU A O 1
ATOM 731 N N . ASP A 1 88 ? -18.232 -22.633 28.279 1.00 52.59 88 ASP A N 1
ATOM 732 C CA . ASP A 1 88 ? -18.340 -23.514 27.098 1.00 52.59 88 ASP A CA 1
ATOM 733 C C . ASP A 1 88 ? -18.997 -24.873 27.422 1.00 52.59 88 ASP A C 1
ATOM 735 O O . ASP A 1 88 ? -19.521 -25.547 26.537 1.00 52.59 88 ASP A O 1
ATOM 739 N N . ASP A 1 89 ? -19.049 -25.278 28.695 1.00 49.69 89 ASP A N 1
ATOM 740 C CA . ASP A 1 89 ? -19.796 -26.464 29.138 1.00 49.69 89 ASP A CA 1
ATOM 741 C C . ASP A 1 89 ? -21.326 -26.276 29.043 1.00 49.69 89 ASP A C 1
ATOM 743 O O . ASP A 1 89 ? -22.072 -27.240 28.823 1.00 49.69 89 ASP A O 1
ATOM 747 N N . THR A 1 90 ? -21.775 -25.024 29.127 1.00 48.09 90 THR A N 1
ATOM 748 C CA . THR A 1 90 ? -23.157 -24.586 28.942 1.00 48.09 90 THR A CA 1
ATOM 749 C C . THR A 1 90 ? -23.485 -24.478 27.450 1.00 48.09 90 THR A C 1
ATOM 751 O O . THR A 1 90 ? -24.592 -24.833 27.027 1.00 48.09 90 THR A O 1
ATOM 754 N N . PHE A 1 91 ? -22.497 -24.097 26.628 1.00 50.78 91 PHE A N 1
ATOM 755 C CA . PHE A 1 91 ? -22.632 -23.909 25.181 1.00 50.78 91 PHE A CA 1
ATOM 756 C C . PHE A 1 91 ? -21.423 -24.463 24.400 1.00 50.78 91 PHE A C 1
ATOM 758 O O . PHE A 1 91 ? -20.522 -23.707 24.046 1.00 50.78 91 PHE A O 1
ATOM 765 N N . PRO A 1 92 ? -21.405 -25.768 24.064 1.00 50.94 92 PRO A N 1
ATOM 766 C CA . PRO A 1 92 ? -20.226 -26.405 23.478 1.00 50.94 92 PRO A CA 1
ATOM 767 C C . PRO A 1 92 ? -19.771 -25.773 22.157 1.00 50.94 92 PRO A C 1
ATOM 769 O O . PRO A 1 92 ? -20.507 -25.787 21.165 1.00 50.94 92 PRO A O 1
ATOM 772 N N . GLY A 1 93 ? -18.527 -25.290 22.122 1.00 50.53 93 GLY A N 1
ATOM 773 C CA . GLY A 1 93 ? -17.908 -24.674 20.949 1.00 50.53 93 GLY A CA 1
ATOM 774 C C . GLY A 1 93 ? -18.229 -23.188 20.777 1.00 50.53 93 GLY A C 1
ATOM 775 O O . GLY A 1 93 ? -17.855 -22.625 19.744 1.00 50.53 93 GLY A O 1
ATOM 776 N N . LEU A 1 94 ? -18.891 -22.555 21.753 1.00 55.16 94 LEU A N 1
ATOM 777 C CA . LEU A 1 94 ? -19.122 -21.112 21.787 1.00 55.16 94 LEU A CA 1
ATOM 778 C C . LEU A 1 94 ? -17.791 -20.375 21.843 1.00 55.16 94 LEU A C 1
ATOM 780 O O . LEU A 1 94 ? -17.576 -19.481 21.032 1.00 55.16 94 LEU A O 1
ATOM 784 N N . ALA A 1 95 ? -16.872 -20.806 22.711 1.00 55.03 95 ALA A N 1
ATOM 785 C CA . ALA A 1 95 ? -15.560 -20.178 22.817 1.00 55.03 95 ALA A CA 1
ATOM 786 C C . ALA A 1 95 ? -14.811 -20.245 21.481 1.00 55.03 95 ALA A C 1
ATOM 788 O O . ALA A 1 95 ? -14.288 -19.242 21.028 1.00 55.03 95 ALA A O 1
ATOM 789 N N . THR A 1 96 ? -14.842 -21.380 20.774 1.00 56.72 96 THR A N 1
ATOM 790 C CA . THR A 1 96 ? -14.198 -21.520 19.454 1.00 56.72 96 THR A CA 1
ATOM 791 C C . THR A 1 96 ? -14.895 -20.713 18.351 1.00 56.72 96 THR A C 1
ATOM 793 O O . THR A 1 96 ? -14.238 -20.228 17.429 1.00 56.72 96 THR A O 1
ATOM 796 N N . GLN A 1 97 ? -16.224 -20.581 18.390 1.00 54.94 97 GLN A N 1
ATOM 797 C CA . GLN A 1 97 ? -16.969 -19.756 17.431 1.00 54.94 97 GLN A CA 1
ATOM 798 C C . GLN A 1 97 ? -16.747 -18.266 17.684 1.00 54.94 97 GLN A C 1
ATOM 800 O O . GLN A 1 97 ? -16.543 -17.518 16.729 1.00 54.94 97 GLN A O 1
ATOM 805 N N . MET A 1 98 ? -16.728 -17.856 18.952 1.00 55.12 98 MET A N 1
ATOM 806 C CA . MET A 1 98 ? -16.382 -16.504 19.364 1.00 55.12 98 MET A CA 1
ATOM 807 C C . MET A 1 98 ? -14.915 -16.212 19.101 1.00 55.12 98 MET A C 1
ATOM 809 O O . MET A 1 98 ? -14.645 -15.135 18.621 1.00 55.12 98 MET A O 1
ATOM 813 N N . GLU A 1 99 ? -13.986 -17.150 19.281 1.00 54.66 99 GLU A N 1
ATOM 814 C CA . GLU A 1 99 ? -12.573 -17.003 18.901 1.00 54.66 99 GLU A CA 1
ATOM 815 C C . GLU A 1 99 ? -12.471 -16.721 17.400 1.00 54.66 99 GLU A C 1
ATOM 817 O O . GLU A 1 99 ? -11.923 -15.705 16.989 1.00 54.66 99 GLU A O 1
ATOM 822 N N . LYS A 1 100 ? -13.136 -17.531 16.565 1.00 53.06 100 LYS A N 1
ATOM 823 C CA . LYS A 1 100 ? -13.198 -17.284 15.118 1.00 53.06 100 LYS A CA 1
ATOM 824 C C . LYS A 1 100 ? -13.827 -15.931 14.783 1.00 53.06 100 LYS A C 1
ATOM 826 O O . LYS A 1 100 ? -13.316 -15.247 13.904 1.00 53.06 100 LYS A O 1
ATOM 831 N N . ALA A 1 101 ? -14.899 -15.528 15.454 1.00 49.00 101 ALA A N 1
ATOM 832 C CA . ALA A 1 101 ? -15.561 -14.253 15.194 1.00 49.00 101 ALA A CA 1
ATOM 833 C C . ALA A 1 101 ? -14.796 -13.036 15.751 1.00 49.00 101 ALA A C 1
ATOM 835 O O . ALA A 1 101 ? -14.735 -12.012 15.080 1.00 49.00 101 ALA A O 1
ATOM 836 N N . LEU A 1 102 ? -14.162 -13.152 16.919 1.00 50.50 102 LEU A N 1
ATOM 837 C CA . LEU A 1 102 ? -13.272 -12.168 17.544 1.00 50.50 102 LEU A CA 1
ATOM 838 C C . LEU A 1 102 ? -12.080 -11.892 16.630 1.00 50.50 102 LEU A C 1
ATOM 840 O O . LEU A 1 102 ? -11.794 -10.739 16.323 1.00 50.50 102 LEU A O 1
ATOM 844 N N . THR A 1 103 ? -11.473 -12.951 16.090 1.00 48.81 103 THR A N 1
ATOM 845 C CA . THR A 1 103 ? -10.346 -12.842 15.159 1.00 48.81 103 THR A CA 1
ATOM 846 C C . THR A 1 103 ? -10.745 -12.318 13.772 1.00 48.81 103 THR A C 1
ATOM 848 O O . THR A 1 103 ? -9.945 -11.633 13.147 1.00 48.81 103 THR A O 1
ATOM 851 N N . HIS A 1 104 ? -11.953 -12.612 13.262 1.00 42.72 104 HIS A N 1
ATOM 852 C CA . HIS A 1 104 ? -12.304 -12.321 11.855 1.00 42.72 104 HIS A CA 1
ATOM 853 C C . HIS A 1 104 ? -13.343 -11.209 11.640 1.00 42.72 104 HIS A C 1
ATOM 855 O O . HIS A 1 104 ? -13.412 -10.654 10.546 1.00 42.72 104 HIS A O 1
ATOM 861 N N . GLN A 1 105 ? -14.191 -10.906 12.623 1.00 43.78 105 GLN A N 1
ATOM 862 C CA . GLN A 1 105 ? -15.343 -10.003 12.472 1.00 43.78 105 GLN A CA 1
ATOM 863 C C . GLN A 1 105 ? -15.408 -8.895 13.530 1.00 43.78 105 GLN A C 1
ATOM 865 O O . GLN A 1 105 ? -16.133 -7.929 13.332 1.00 43.78 105 GLN A O 1
ATOM 870 N N . TRP A 1 106 ? -14.661 -8.987 14.627 1.00 44.56 106 TRP A N 1
ATOM 871 C CA . TRP A 1 106 ? -14.788 -8.058 15.760 1.00 44.56 106 TRP A CA 1
ATOM 872 C C . TRP A 1 106 ? -13.804 -6.881 15.661 1.00 44.56 106 TRP A C 1
ATOM 874 O O . TRP A 1 106 ? -14.197 -5.742 15.889 1.00 44.56 106 TRP A O 1
ATOM 884 N N . VAL A 1 107 ? -12.595 -7.078 15.124 1.00 41.00 107 VAL A N 1
ATOM 885 C CA . VAL A 1 107 ? -11.730 -5.950 14.696 1.00 41.00 107 VAL A CA 1
ATOM 886 C C . VAL A 1 107 ? -12.484 -5.001 13.742 1.00 41.00 107 VAL A C 1
ATOM 888 O O . VAL A 1 107 ? -12.352 -3.786 13.814 1.00 41.00 107 VAL A O 1
ATOM 891 N N . TYR A 1 108 ? -13.388 -5.548 12.923 1.00 39.97 108 TYR A N 1
ATOM 892 C CA . TYR A 1 108 ? -14.238 -4.795 11.994 1.00 39.97 108 TYR A CA 1
ATOM 893 C C . TYR A 1 108 ? -15.353 -3.962 12.668 1.00 39.97 108 TYR A C 1
ATOM 895 O O . TYR A 1 108 ? -15.902 -3.063 12.035 1.00 39.97 108 TYR A O 1
ATOM 903 N N . ILE A 1 109 ? -15.716 -4.254 13.923 1.00 38.34 109 ILE A N 1
ATOM 904 C CA . ILE A 1 109 ? -16.867 -3.650 14.620 1.00 38.34 109 ILE A CA 1
ATOM 905 C C . ILE A 1 109 ? -16.438 -2.588 15.658 1.00 38.34 109 ILE A C 1
ATOM 907 O O . ILE A 1 109 ? -17.210 -1.659 15.892 1.00 38.34 109 ILE A O 1
ATOM 911 N N . LEU A 1 110 ? -15.233 -2.660 16.250 1.00 37.81 110 LEU A N 1
ATOM 912 C CA . LEU A 1 110 ? -14.762 -1.671 17.250 1.00 37.81 110 LEU A CA 1
ATOM 913 C C . LEU A 1 110 ? -14.050 -0.451 16.655 1.00 37.81 110 LEU A C 1
ATOM 915 O O . LEU A 1 110 ? -14.058 0.617 17.269 1.00 37.81 110 LEU A O 1
ATOM 919 N N . GLU A 1 111 ? -13.470 -0.552 15.461 1.00 41.88 111 GLU A N 1
ATOM 920 C CA . GLU A 1 111 ? -12.717 0.561 14.882 1.00 41.88 111 GLU A CA 1
ATOM 921 C C . GLU A 1 111 ? -13.612 1.514 14.085 1.00 41.88 111 GLU A C 1
ATOM 923 O O . GLU A 1 111 ? -13.733 1.477 12.860 1.00 41.88 111 GLU A O 1
ATOM 928 N N . LYS A 1 112 ? -14.215 2.461 14.801 1.00 39.31 112 LYS A N 1
ATOM 929 C CA . LYS A 1 112 ? -14.525 3.776 14.237 1.00 39.31 112 LYS A CA 1
ATOM 930 C C . LYS A 1 112 ? -13.254 4.373 13.607 1.00 39.31 112 LYS A C 1
ATOM 932 O O . LYS A 1 112 ? -12.440 4.959 14.307 1.00 39.31 112 LYS A O 1
ATOM 937 N N . CYS A 1 113 ? -13.141 4.288 12.288 1.00 45.09 113 CYS A N 1
ATOM 938 C CA . CYS A 1 113 ? -12.622 5.336 11.409 1.00 45.09 113 CYS A CA 1
ATOM 939 C C . CYS A 1 113 ? -12.866 4.861 9.981 1.00 45.09 113 CYS A C 1
ATOM 941 O O . CYS A 1 113 ? -12.026 4.206 9.367 1.00 45.09 113 CYS A O 1
ATOM 943 N N . GLU A 1 114 ? -14.048 5.155 9.437 1.00 63.88 114 GLU A N 1
ATOM 944 C CA . GLU A 1 114 ? -14.190 5.067 7.992 1.00 63.88 114 GLU A CA 1
ATOM 945 C C . GLU A 1 114 ? -13.190 6.064 7.398 1.00 63.88 114 GLU A C 1
ATOM 947 O O . GLU A 1 114 ? -13.396 7.274 7.474 1.00 63.88 114 GLU A O 1
ATOM 952 N N . TYR A 1 115 ? -12.068 5.555 6.884 1.00 75.62 115 TYR A N 1
ATOM 953 C CA . TYR A 1 115 ? -11.045 6.406 6.303 1.00 75.62 115 TYR A CA 1
ATOM 954 C C . TYR A 1 115 ? -11.661 7.304 5.226 1.00 75.62 115 TYR A C 1
ATOM 956 O O . TYR A 1 115 ? -12.531 6.837 4.470 1.00 75.62 115 TYR A O 1
ATOM 964 N N . PRO A 1 116 ? -11.198 8.561 5.117 1.00 87.62 116 PRO A N 1
ATOM 965 C CA . PRO A 1 116 ? -11.549 9.400 3.986 1.00 87.62 116 PRO A CA 1
ATOM 966 C C . PRO A 1 116 ? -11.289 8.659 2.669 1.00 87.62 116 PRO A C 1
ATOM 968 O O . PRO A 1 116 ? -10.402 7.800 2.592 1.00 87.62 116 PRO A O 1
ATOM 971 N N . GLU A 1 117 ? -12.078 8.948 1.635 1.00 91.81 117 GLU A N 1
ATOM 972 C CA . GLU A 1 117 ? -11.960 8.249 0.351 1.00 91.81 117 GLU A CA 1
ATOM 973 C C . GLU A 1 117 ? -10.537 8.360 -0.211 1.00 91.81 117 GLU A C 1
ATOM 975 O O . GLU A 1 117 ? -9.997 7.358 -0.680 1.00 91.81 117 GLU A O 1
ATOM 980 N N . THR A 1 118 ? -9.874 9.508 -0.039 1.00 96.25 118 THR A N 1
ATOM 981 C CA . THR A 1 118 ? -8.473 9.674 -0.444 1.00 96.25 118 THR A CA 1
ATOM 982 C C . THR A 1 118 ? -7.539 8.681 0.273 1.00 96.25 118 THR A C 1
ATOM 984 O O . THR A 1 118 ? -6.676 8.073 -0.357 1.00 96.25 118 THR A O 1
ATOM 987 N N . VAL A 1 119 ? -7.744 8.422 1.568 1.00 94.75 119 VAL A N 1
ATOM 988 C CA . VAL A 1 119 ? -6.928 7.455 2.327 1.00 94.75 119 VAL A CA 1
ATOM 989 C C . VAL A 1 119 ? -7.247 6.013 1.922 1.00 94.75 119 VAL A C 1
ATOM 991 O O . VAL A 1 119 ? -6.338 5.199 1.762 1.00 94.75 119 VAL A O 1
ATOM 994 N N . LYS A 1 120 ? -8.521 5.692 1.660 1.00 93.12 120 LYS A N 1
ATOM 995 C CA . LYS A 1 120 ? -8.907 4.385 1.095 1.00 93.12 120 LYS A CA 1
ATOM 996 C C . LYS A 1 120 ? -8.257 4.147 -0.269 1.00 93.12 120 LYS A C 1
ATOM 998 O O . LYS A 1 120 ? -7.880 3.016 -0.566 1.00 93.12 120 LYS A O 1
ATOM 1003 N N . TRP A 1 121 ? -8.099 5.195 -1.079 1.00 97.81 121 TRP A N 1
ATOM 1004 C CA . TRP A 1 121 ? -7.386 5.124 -2.353 1.00 97.81 121 TRP A CA 1
ATOM 1005 C C . TRP A 1 121 ? -5.908 4.757 -2.149 1.00 97.81 121 TRP A C 1
ATOM 1007 O O . TRP A 1 121 ? -5.411 3.851 -2.814 1.00 97.81 121 TRP A O 1
ATOM 1017 N N . PHE A 1 122 ? -5.225 5.365 -1.171 1.00 98.00 122 PHE A N 1
ATOM 1018 C CA . PHE A 1 122 ? -3.847 4.987 -0.817 1.00 98.00 122 PHE A CA 1
ATOM 1019 C C . PHE A 1 122 ? -3.750 3.534 -0.331 1.00 98.00 122 PHE A C 1
ATOM 1021 O O . PHE A 1 122 ? -2.846 2.799 -0.733 1.00 98.00 122 PHE A O 1
ATOM 1028 N N . ASN A 1 123 ? -4.710 3.084 0.481 1.00 94.19 123 ASN A N 1
ATOM 1029 C CA . ASN A 1 123 ? -4.767 1.695 0.942 1.00 94.19 123 ASN A CA 1
ATOM 1030 C C . ASN A 1 123 ? -4.971 0.722 -0.228 1.00 94.19 123 ASN A C 1
ATOM 1032 O O . ASN A 1 123 ? -4.321 -0.321 -0.281 1.00 94.19 123 ASN A O 1
ATOM 1036 N N . ALA A 1 124 ? -5.791 1.089 -1.217 1.00 96.56 124 ALA A N 1
ATOM 1037 C CA . ALA A 1 124 ? -5.979 0.303 -2.433 1.00 96.56 124 ALA A CA 1
ATOM 1038 C C . ALA A 1 124 ? -4.679 0.153 -3.252 1.00 96.56 124 ALA A C 1
ATOM 1040 O O . ALA A 1 124 ? -4.439 -0.923 -3.804 1.00 96.56 124 ALA A O 1
ATOM 1041 N N . CYS A 1 125 ? -3.798 1.163 -3.275 1.00 98.06 125 CYS A N 1
ATOM 1042 C CA . CYS A 1 125 ? -2.460 1.034 -3.874 1.00 98.06 125 CYS A CA 1
ATOM 1043 C C . CYS A 1 125 ? -1.582 -0.001 -3.152 1.00 98.06 125 CYS A C 1
ATOM 1045 O O . CYS A 1 125 ? -0.816 -0.710 -3.798 1.00 98.06 125 CYS A O 1
ATOM 1047 N N . ASN A 1 126 ? -1.700 -0.115 -1.826 1.00 95.81 126 ASN A N 1
ATOM 1048 C CA . ASN A 1 126 ? -0.925 -1.059 -1.011 1.00 95.81 126 ASN A CA 1
ATOM 1049 C C . ASN A 1 126 ? -1.571 -2.443 -0.866 1.00 95.81 126 ASN A C 1
ATOM 1051 O O . ASN A 1 126 ? -0.934 -3.358 -0.348 1.00 95.81 126 ASN A O 1
ATOM 1055 N N . ALA A 1 127 ? -2.817 -2.620 -1.305 1.00 89.50 127 ALA A N 1
ATOM 1056 C CA . ALA A 1 127 ? -3.616 -3.788 -0.958 1.00 89.50 127 ALA A CA 1
ATOM 1057 C C . ALA A 1 127 ? -2.977 -5.127 -1.362 1.00 89.50 127 ALA A C 1
ATOM 1059 O O . ALA A 1 127 ? -2.980 -6.050 -0.553 1.00 89.50 127 ALA A O 1
ATOM 1060 N N . ILE A 1 128 ? -2.389 -5.235 -2.563 1.00 89.31 128 ILE A N 1
ATOM 1061 C CA . ILE A 1 128 ? -1.692 -6.465 -2.993 1.00 89.31 128 ILE A CA 1
ATOM 1062 C C . ILE A 1 128 ? -0.539 -6.788 -2.044 1.00 89.31 128 ILE A C 1
ATOM 1064 O O . ILE A 1 128 ? -0.406 -7.930 -1.613 1.00 89.31 128 ILE A O 1
ATOM 1068 N N . LEU A 1 129 ? 0.284 -5.788 -1.712 1.00 89.75 129 LEU A N 1
ATOM 1069 C CA . LEU A 1 129 ? 1.414 -5.967 -0.809 1.00 89.75 129 LEU A CA 1
ATOM 1070 C C . LEU A 1 129 ? 0.947 -6.398 0.577 1.00 89.75 129 LEU A C 1
ATOM 1072 O O . LEU A 1 129 ? 1.457 -7.389 1.080 1.00 89.75 129 LEU A O 1
ATOM 1076 N N . ASN A 1 130 ? -0.037 -5.697 1.141 1.00 82.12 130 ASN A N 1
ATOM 1077 C CA . ASN A 1 130 ? -0.556 -6.003 2.469 1.00 82.12 130 ASN A CA 1
ATOM 1078 C C . ASN A 1 130 ? -1.127 -7.423 2.527 1.00 82.12 130 ASN A C 1
ATOM 1080 O O . ASN A 1 130 ? -0.783 -8.172 3.428 1.00 82.12 130 ASN A O 1
ATOM 1084 N N . ILE A 1 131 ? -1.936 -7.834 1.547 1.00 80.25 131 ILE A N 1
ATOM 1085 C CA . ILE A 1 131 ? -2.501 -9.192 1.528 1.00 80.25 131 ILE A CA 1
ATOM 1086 C C . ILE A 1 131 ? -1.394 -10.246 1.390 1.00 80.25 131 ILE A C 1
ATOM 1088 O O . ILE A 1 131 ? -1.429 -11.254 2.090 1.00 80.25 131 ILE A O 1
ATOM 1092 N N . ALA A 1 132 ? -0.402 -10.010 0.524 1.00 77.06 132 ALA A N 1
ATOM 1093 C CA . ALA A 1 132 ? 0.714 -10.936 0.321 1.00 77.06 132 ALA A CA 1
ATOM 1094 C C . ALA A 1 132 ? 1.585 -11.111 1.577 1.00 77.06 132 ALA A C 1
ATOM 1096 O O . ALA A 1 132 ? 2.224 -12.144 1.735 1.00 77.06 132 ALA A O 1
ATOM 1097 N N . THR A 1 133 ? 1.611 -10.120 2.470 1.00 77.12 133 THR A N 1
ATOM 1098 C CA . THR A 1 133 ? 2.353 -10.162 3.740 1.00 77.12 133 THR A CA 1
ATOM 1099 C C . THR A 1 133 ? 1.446 -10.372 4.955 1.00 77.12 133 THR A C 1
ATOM 1101 O O . THR A 1 133 ? 1.823 -10.032 6.080 1.00 77.12 133 THR A O 1
ATOM 1104 N N . GLU A 1 134 ? 0.250 -10.927 4.732 1.00 75.94 134 GLU A N 1
ATOM 1105 C CA . GLU A 1 134 ? -0.735 -11.268 5.770 1.00 75.94 134 GLU A CA 1
ATOM 1106 C C . GLU A 1 134 ? -1.176 -10.067 6.634 1.00 75.94 134 GLU A C 1
ATOM 1108 O O . GLU A 1 134 ? -1.569 -10.208 7.789 1.00 75.94 134 GLU A O 1
ATOM 1113 N N . GLN A 1 135 ? -1.121 -8.863 6.067 1.00 75.69 135 GLN A N 1
ATOM 1114 C CA . GLN A 1 135 ? -1.568 -7.609 6.667 1.00 75.69 135 GLN A CA 1
ATOM 1115 C C . GLN A 1 135 ? -2.977 -7.224 6.192 1.00 75.69 135 GLN A C 1
ATOM 1117 O O . GLN A 1 135 ? -3.484 -7.703 5.174 1.00 75.69 135 GLN A O 1
ATOM 1122 N N . ASN A 1 136 ? -3.616 -6.293 6.903 1.00 76.00 136 ASN A N 1
ATOM 1123 C CA . ASN A 1 136 ? -4.965 -5.840 6.583 1.00 76.00 136 ASN A CA 1
ATOM 1124 C C . ASN A 1 136 ? -4.956 -4.785 5.450 1.00 76.00 136 ASN A C 1
ATOM 1126 O O . ASN A 1 136 ? -4.445 -3.684 5.636 1.00 76.00 136 ASN A O 1
ATOM 1130 N N . PRO A 1 137 ? -5.557 -5.033 4.271 1.00 76.75 137 PRO A N 1
ATOM 1131 C CA . PRO A 1 137 ? -5.554 -4.067 3.167 1.00 76.75 137 PRO A CA 1
ATOM 1132 C C . PRO A 1 137 ? -6.470 -2.850 3.390 1.00 76.75 137 PRO A C 1
ATOM 1134 O O . PRO A 1 137 ? -6.468 -1.939 2.567 1.00 76.75 137 PRO A O 1
ATOM 1137 N N . ILE A 1 138 ? -7.281 -2.836 4.453 1.00 77.69 138 ILE A N 1
ATOM 1138 C CA . ILE A 1 138 ? -8.217 -1.746 4.770 1.00 77.69 138 ILE A CA 1
ATOM 1139 C C . ILE A 1 138 ? -7.575 -0.720 5.713 1.00 77.69 138 ILE A C 1
ATOM 1141 O O . ILE A 1 138 ? -7.924 0.459 5.643 1.00 77.69 138 ILE A O 1
ATOM 1145 N N . ILE A 1 139 ? -6.629 -1.148 6.554 1.00 77.12 139 ILE A N 1
ATOM 1146 C CA . ILE A 1 139 ? -5.968 -0.307 7.560 1.00 77.12 139 ILE A CA 1
ATOM 1147 C C . ILE A 1 139 ? -4.779 0.425 6.933 1.00 77.12 139 ILE A C 1
ATOM 1149 O O . ILE A 1 139 ? -4.003 -0.169 6.177 1.00 77.12 139 ILE A O 1
ATOM 1153 N N . PHE A 1 140 ? -4.610 1.717 7.237 1.00 84.88 140 PHE A N 1
ATOM 1154 C CA . PHE A 1 140 ? -3.453 2.464 6.744 1.00 84.88 140 PHE A CA 1
ATOM 1155 C C . PHE A 1 140 ? -2.159 1.888 7.329 1.00 84.88 140 PHE A C 1
ATOM 1157 O O . PHE A 1 140 ? -1.990 1.811 8.540 1.00 84.88 140 PHE A O 1
ATOM 1164 N N . GLY A 1 141 ? -1.249 1.458 6.454 1.00 81.69 141 GLY A N 1
ATOM 1165 C CA . GLY A 1 141 ? -0.017 0.763 6.848 1.00 81.69 141 GLY A CA 1
ATOM 1166 C C . GLY A 1 141 ? -0.175 -0.737 7.104 1.00 81.69 141 GLY A C 1
ATOM 1167 O O . GLY A 1 141 ? 0.830 -1.415 7.282 1.00 81.69 141 GLY A O 1
ATOM 1168 N N . GLY A 1 142 ? -1.395 -1.275 7.048 1.00 79.19 142 GLY A N 1
ATOM 1169 C CA . GLY A 1 142 ? -1.651 -2.713 7.125 1.00 79.19 142 GLY A CA 1
ATOM 1170 C C . GLY A 1 142 ? -1.806 -3.298 8.528 1.00 79.19 142 GLY A C 1
ATOM 1171 O O . GLY A 1 142 ? -2.238 -4.444 8.648 1.00 79.19 142 GLY A O 1
ATOM 1172 N N . ALA A 1 143 ? -1.501 -2.525 9.569 1.00 78.38 143 ALA A N 1
ATOM 1173 C CA . ALA A 1 143 ? -1.536 -2.961 10.959 1.00 78.38 143 ALA A CA 1
ATOM 1174 C C . ALA A 1 143 ? -1.791 -1.789 11.906 1.00 78.38 143 ALA A C 1
ATOM 1176 O O . ALA A 1 143 ? -1.480 -0.639 11.585 1.00 78.38 143 ALA A O 1
ATOM 1177 N N . ASP A 1 144 ? -2.278 -2.103 13.103 1.00 77.56 144 ASP A N 1
ATOM 1178 C CA . ASP A 1 144 ? -2.516 -1.105 14.138 1.00 77.56 144 ASP A CA 1
ATOM 1179 C C . ASP A 1 144 ? -1.205 -0.572 14.695 1.00 77.56 144 ASP A C 1
ATOM 1181 O O . ASP A 1 144 ? -0.232 -1.305 14.924 1.00 77.56 144 ASP A O 1
ATOM 1185 N N . LYS A 1 145 ? -1.189 0.732 14.961 1.00 79.06 145 LYS A N 1
ATOM 1186 C CA . LYS A 1 145 ? -0.031 1.397 15.540 1.00 79.06 145 LYS A CA 1
ATOM 1187 C C . LYS A 1 145 ? 0.072 1.078 17.032 1.00 79.06 145 LYS A C 1
ATOM 1189 O O . LYS A 1 145 ? -0.596 1.683 17.864 1.00 79.06 145 LYS A O 1
ATOM 1194 N N . ASN A 1 146 ? 0.957 0.146 17.366 1.00 81.44 146 ASN A N 1
ATOM 1195 C CA . ASN A 1 146 ? 1.294 -0.247 18.732 1.00 81.44 146 ASN A CA 1
ATOM 1196 C C . ASN A 1 146 ? 2.802 -0.585 18.835 1.00 81.44 146 ASN A C 1
ATOM 1198 O O . ASN A 1 146 ? 3.484 -0.650 17.805 1.00 81.44 146 ASN A O 1
ATOM 1202 N N . PRO A 1 147 ? 3.360 -0.783 20.047 1.00 82.19 147 PRO A N 1
ATOM 1203 C CA . PRO A 1 147 ? 4.790 -1.045 20.219 1.00 82.19 147 PRO A CA 1
ATOM 1204 C C . PRO A 1 147 ? 5.326 -2.275 19.475 1.00 82.19 147 PRO A C 1
ATOM 1206 O O . PRO A 1 147 ? 6.459 -2.237 18.989 1.00 82.19 147 PRO A O 1
ATOM 1209 N N . ASP A 1 148 ? 4.534 -3.341 19.354 1.00 80.62 148 ASP A N 1
ATOM 1210 C CA . ASP A 1 148 ? 4.952 -4.579 18.690 1.00 80.62 148 ASP A CA 1
ATOM 1211 C C . ASP A 1 148 ? 5.022 -4.383 17.176 1.00 80.62 148 ASP A C 1
ATOM 1213 O O . ASP A 1 148 ? 6.057 -4.664 16.563 1.00 80.62 148 ASP A O 1
ATOM 1217 N N . THR A 1 149 ? 3.975 -3.791 16.588 1.00 79.44 149 THR A N 1
ATOM 1218 C CA . THR A 1 149 ? 3.957 -3.387 15.177 1.00 79.44 149 THR A CA 1
ATOM 1219 C C . THR A 1 149 ? 5.120 -2.449 14.879 1.00 79.44 149 THR A C 1
ATOM 1221 O O . THR A 1 149 ? 5.876 -2.687 13.942 1.00 79.44 149 THR A O 1
ATOM 1224 N N . MET A 1 150 ? 5.331 -1.414 15.696 1.00 86.19 150 MET A N 1
ATOM 1225 C CA . MET A 1 150 ? 6.437 -0.472 15.517 1.00 86.19 150 MET A CA 1
ATOM 1226 C C . MET A 1 150 ? 7.795 -1.189 15.471 1.00 86.19 150 MET A C 1
ATOM 1228 O O . MET A 1 150 ? 8.608 -0.914 14.589 1.00 86.19 150 MET A O 1
ATOM 1232 N N . ASN A 1 151 ? 8.058 -2.118 16.394 1.00 90.56 151 ASN A N 1
ATOM 1233 C CA . ASN A 1 151 ? 9.320 -2.860 16.425 1.00 90.56 151 ASN A CA 1
ATOM 1234 C C . ASN A 1 151 ? 9.487 -3.768 15.197 1.00 90.56 151 ASN A C 1
ATOM 1236 O O . ASN A 1 151 ? 10.569 -3.802 14.603 1.00 90.56 151 ASN A O 1
ATOM 1240 N N . ALA A 1 152 ? 8.423 -4.464 14.788 1.00 87.25 152 ALA A N 1
ATOM 1241 C CA . ALA A 1 152 ? 8.430 -5.306 13.595 1.00 87.25 152 ALA A CA 1
ATOM 1242 C C . ALA A 1 152 ? 8.684 -4.483 12.320 1.00 87.25 152 ALA A C 1
ATOM 1244 O O . ALA A 1 152 ? 9.559 -4.828 11.523 1.00 87.25 152 ALA A O 1
ATOM 1245 N N . GLN A 1 153 ? 7.990 -3.353 12.159 1.00 91.44 153 GLN A N 1
ATOM 1246 C CA . GLN A 1 153 ? 8.129 -2.495 10.983 1.00 91.44 153 GLN A CA 1
ATOM 1247 C C . GLN A 1 153 ? 9.490 -1.789 10.937 1.00 91.44 153 GLN A C 1
ATOM 1249 O O . GLN A 1 153 ? 10.095 -1.714 9.869 1.00 91.44 153 GLN A O 1
ATOM 1254 N N . ARG A 1 154 ? 10.053 -1.360 12.078 1.00 97.25 154 ARG A N 1
ATOM 1255 C CA . ARG A 1 154 ? 11.428 -0.824 12.130 1.00 97.25 154 ARG A CA 1
ATOM 1256 C C . ARG A 1 154 ? 12.460 -1.854 11.684 1.00 97.25 154 ARG A C 1
ATOM 1258 O O . ARG A 1 154 ? 13.391 -1.503 10.965 1.00 97.25 154 ARG A O 1
ATOM 1265 N N . LYS A 1 155 ? 12.284 -3.124 12.063 1.00 96.06 155 LYS A N 1
ATOM 1266 C CA . LYS A 1 155 ? 13.159 -4.208 11.603 1.00 96.06 155 LYS A CA 1
ATOM 1267 C C . LYS A 1 155 ? 13.077 -4.387 10.085 1.00 96.06 155 LYS A C 1
ATOM 1269 O O . LYS A 1 155 ? 14.113 -4.478 9.438 1.00 96.06 155 LYS A O 1
ATOM 1274 N N . ILE A 1 156 ? 11.872 -4.379 9.514 1.00 92.81 156 ILE A N 1
ATOM 1275 C CA . ILE A 1 156 ? 11.665 -4.480 8.058 1.00 92.81 156 ILE A CA 1
ATOM 1276 C C . ILE A 1 156 ? 12.313 -3.296 7.324 1.00 92.81 156 ILE A C 1
ATOM 1278 O O . ILE A 1 156 ? 13.027 -3.498 6.337 1.00 92.81 156 ILE A O 1
ATOM 1282 N N . LEU A 1 157 ? 12.096 -2.071 7.819 1.00 96.94 157 LEU A N 1
ATOM 1283 C CA . LEU A 1 157 ? 12.700 -0.848 7.284 1.00 96.94 157 LEU A CA 1
ATOM 1284 C C . LEU A 1 157 ? 14.232 -0.914 7.310 1.00 96.94 157 LEU A C 1
ATOM 1286 O O . LEU A 1 157 ? 14.875 -0.561 6.321 1.00 96.94 157 LEU A O 1
ATOM 1290 N N . PHE A 1 158 ? 14.821 -1.413 8.395 1.00 97.69 158 PHE A N 1
ATOM 1291 C CA . PHE A 1 158 ? 16.266 -1.580 8.483 1.00 97.69 158 PHE A CA 1
ATOM 1292 C C . PHE A 1 158 ? 16.780 -2.670 7.539 1.00 97.69 158 PHE A C 1
ATOM 1294 O O . PHE A 1 158 ? 17.626 -2.392 6.694 1.00 97.69 158 PHE A O 1
ATOM 1301 N N . ASP A 1 159 ? 16.254 -3.890 7.631 1.00 95.62 159 ASP A N 1
ATOM 1302 C CA . ASP A 1 159 ? 16.797 -5.032 6.892 1.00 95.62 159 ASP A CA 1
ATOM 1303 C C . ASP A 1 159 ? 16.677 -4.850 5.374 1.00 95.62 159 ASP A C 1
ATOM 1305 O O . ASP A 1 159 ? 17.585 -5.222 4.633 1.00 95.62 159 ASP A O 1
ATOM 1309 N N . THR A 1 160 ? 15.578 -4.243 4.915 1.00 93.00 160 THR A N 1
ATOM 1310 C CA . THR A 1 160 ? 15.265 -4.141 3.480 1.00 93.00 160 THR A CA 1
ATOM 1311 C C . THR A 1 160 ? 15.718 -2.814 2.869 1.00 93.00 160 THR A C 1
ATOM 1313 O O . THR A 1 160 ? 16.151 -2.787 1.721 1.00 93.00 160 THR A O 1
ATOM 1316 N N . TRP A 1 161 ? 15.637 -1.707 3.619 1.00 95.50 161 TRP A N 1
ATOM 1317 C CA . TRP A 1 161 ? 15.893 -0.351 3.098 1.00 95.50 161 TRP A CA 1
ATOM 1318 C C . TRP A 1 161 ? 17.071 0.351 3.768 1.00 95.50 161 TRP A C 1
ATOM 1320 O O . TRP A 1 161 ? 17.449 1.446 3.351 1.00 95.50 161 TRP A O 1
ATOM 1330 N N . GLN A 1 162 ? 17.649 -0.251 4.812 1.00 97.44 162 GLN A N 1
ATOM 1331 C CA . GLN A 1 162 ? 18.673 0.369 5.655 1.00 97.44 162 GLN A CA 1
ATOM 1332 C C . GLN A 1 162 ? 18.195 1.687 6.295 1.00 97.44 162 GLN A C 1
ATOM 1334 O O . GLN A 1 162 ? 18.994 2.568 6.611 1.00 97.44 162 GLN A O 1
ATOM 1339 N N . ILE A 1 163 ? 16.880 1.820 6.513 1.00 98.38 163 ILE A N 1
ATOM 1340 C CA . ILE A 1 163 ? 16.250 2.987 7.140 1.00 98.38 163 ILE A CA 1
ATOM 1341 C C . ILE A 1 163 ? 16.280 2.809 8.658 1.00 98.38 163 ILE A C 1
ATOM 1343 O O . ILE A 1 163 ? 15.631 1.910 9.190 1.00 98.38 163 ILE A O 1
ATOM 1347 N N . ASN A 1 164 ? 17.004 3.686 9.359 1.00 97.06 164 ASN A N 1
ATOM 1348 C CA . ASN A 1 164 ? 17.099 3.679 10.825 1.00 97.06 164 ASN A CA 1
ATOM 1349 C C . ASN A 1 164 ? 16.511 4.935 11.473 1.00 97.06 164 ASN A C 1
ATOM 1351 O O . ASN A 1 164 ? 16.261 4.967 12.682 1.00 97.06 164 ASN A O 1
ATOM 1355 N N . THR A 1 165 ? 16.332 5.993 10.686 1.00 98.00 165 THR A N 1
ATOM 1356 C CA . THR A 1 165 ? 15.905 7.308 11.154 1.00 98.00 165 THR A CA 1
ATOM 1357 C C . THR A 1 165 ? 14.844 7.910 10.238 1.00 98.00 165 THR A C 1
ATOM 1359 O O . THR A 1 165 ? 14.707 7.527 9.075 1.00 98.00 165 THR A O 1
ATOM 1362 N N . ALA A 1 166 ? 14.133 8.921 10.744 1.00 98.06 166 ALA A N 1
ATOM 1363 C CA . ALA A 1 166 ? 13.201 9.709 9.939 1.00 98.06 166 ALA A CA 1
ATOM 1364 C C . ALA A 1 166 ? 13.881 10.378 8.729 1.00 98.06 166 ALA A C 1
ATOM 1366 O O . ALA A 1 166 ? 13.286 10.463 7.660 1.00 98.06 166 ALA A O 1
ATOM 1367 N N . ASN A 1 167 ? 15.148 10.789 8.859 1.00 98.44 167 ASN A N 1
ATOM 1368 C CA . ASN A 1 167 ? 15.894 11.384 7.748 1.00 98.44 167 ASN A CA 1
ATOM 1369 C C . ASN A 1 167 ? 16.200 10.362 6.645 1.00 98.44 167 ASN A C 1
ATOM 1371 O O . ASN A 1 167 ? 16.075 10.697 5.469 1.00 98.44 167 ASN A O 1
ATOM 1375 N N . ASP A 1 168 ? 16.560 9.127 7.011 1.00 98.38 168 ASP A N 1
ATOM 1376 C CA . ASP A 1 168 ? 16.779 8.055 6.031 1.00 98.38 168 ASP A CA 1
ATOM 1377 C C . ASP A 1 168 ? 15.480 7.758 5.276 1.00 98.38 168 ASP A C 1
ATOM 1379 O O . ASP A 1 168 ? 15.480 7.619 4.055 1.00 98.38 168 ASP A O 1
ATOM 1383 N N . LEU A 1 169 ? 14.355 7.717 6.000 1.00 98.69 169 LEU A N 1
ATOM 1384 C CA . LEU A 1 169 ? 13.041 7.519 5.403 1.00 98.69 169 LEU A CA 1
ATOM 1385 C C . LEU A 1 169 ? 12.709 8.630 4.400 1.00 98.69 169 LEU A C 1
ATOM 1387 O O . LEU A 1 169 ? 12.392 8.330 3.254 1.00 98.69 169 LEU A O 1
ATOM 1391 N N . VAL A 1 170 ? 12.810 9.901 4.800 1.00 98.56 170 VAL A N 1
ATOM 1392 C CA . VAL A 1 170 ? 12.513 11.047 3.919 1.00 98.56 170 VAL A CA 1
ATOM 1393 C C . VAL A 1 170 ? 13.428 11.062 2.693 1.00 98.56 170 VAL A C 1
ATOM 1395 O O . VAL A 1 170 ? 12.975 11.373 1.590 1.00 98.56 170 VAL A O 1
ATOM 1398 N N . TYR A 1 171 ? 14.697 10.672 2.849 1.00 98.38 171 TYR A N 1
ATOM 1399 C CA . TYR A 1 171 ? 15.605 10.487 1.719 1.00 98.38 171 TYR A CA 1
ATOM 1400 C C . TYR A 1 171 ? 15.067 9.444 0.730 1.00 98.38 171 TYR A C 1
ATOM 1402 O O . TYR A 1 171 ? 14.952 9.734 -0.460 1.00 98.38 171 TYR A O 1
ATOM 1410 N N . TRP A 1 172 ? 14.666 8.264 1.209 1.00 98.44 172 TRP A N 1
ATOM 1411 C CA . TRP A 1 172 ? 14.099 7.220 0.353 1.00 98.44 172 TRP A CA 1
ATOM 1412 C C . TRP A 1 172 ? 12.778 7.622 -0.304 1.00 98.44 172 TRP A C 1
ATOM 1414 O O . TRP A 1 172 ? 12.603 7.370 -1.495 1.00 98.44 172 TRP A O 1
ATOM 1424 N N . LEU A 1 173 ? 11.876 8.289 0.424 1.00 98.75 173 LEU A N 1
ATOM 1425 C CA . LEU A 1 173 ? 10.630 8.815 -0.145 1.00 98.75 173 LEU A CA 1
ATOM 1426 C C . LEU A 1 173 ? 10.918 9.788 -1.295 1.00 98.75 173 LEU A C 1
ATOM 1428 O O . LEU A 1 173 ? 10.306 9.682 -2.355 1.00 98.75 173 LEU A O 1
ATOM 1432 N N . SER A 1 174 ? 11.903 10.676 -1.125 1.00 98.50 174 SER A N 1
ATOM 1433 C CA . SER A 1 174 ? 12.345 11.595 -2.179 1.00 98.50 174 SER A CA 1
ATOM 1434 C C . SER A 1 174 ? 12.924 10.856 -3.389 1.00 98.50 174 SER A C 1
ATOM 1436 O O . SER A 1 174 ? 12.558 11.156 -4.525 1.00 98.50 174 SER A O 1
ATOM 1438 N N . MET A 1 175 ? 13.785 9.857 -3.175 1.00 98.06 175 MET A N 1
ATOM 1439 C CA . MET A 1 175 ? 14.360 9.062 -4.267 1.00 98.06 175 MET A CA 1
ATOM 1440 C C . MET A 1 175 ? 13.272 8.347 -5.083 1.00 98.06 175 MET A C 1
ATOM 1442 O O . MET A 1 175 ? 13.278 8.404 -6.310 1.00 98.06 175 MET A O 1
ATOM 1446 N N . LEU A 1 176 ? 12.301 7.717 -4.415 1.00 98.25 176 LEU A N 1
ATOM 1447 C CA . LEU A 1 176 ? 11.194 7.022 -5.078 1.00 98.25 176 LEU A CA 1
ATOM 1448 C C . LEU A 1 176 ? 10.263 7.995 -5.814 1.00 98.25 176 LEU A C 1
ATOM 1450 O O . LEU A 1 176 ? 9.873 7.742 -6.952 1.00 98.25 176 LEU A O 1
ATOM 1454 N N . LEU A 1 177 ? 9.969 9.160 -5.227 1.00 98.38 177 LEU A N 1
ATOM 1455 C CA . LEU A 1 177 ? 9.159 10.190 -5.886 1.00 98.38 177 LEU A CA 1
ATOM 1456 C C . LEU A 1 177 ? 9.805 10.680 -7.190 1.00 98.38 177 LEU A C 1
ATOM 1458 O O . LEU A 1 177 ? 9.099 11.050 -8.135 1.00 98.38 177 LEU A O 1
ATOM 1462 N N . ASN A 1 178 ? 11.138 10.665 -7.247 1.00 97.06 178 ASN A N 1
ATOM 1463 C CA . ASN A 1 178 ? 11.941 11.078 -8.394 1.00 97.06 178 ASN A CA 1
ATOM 1464 C C . ASN A 1 178 ? 12.340 9.926 -9.333 1.00 97.06 178 ASN A C 1
ATOM 1466 O O . ASN A 1 178 ? 13.009 10.189 -10.326 1.00 97.06 178 ASN A O 1
ATOM 1470 N N . GLY A 1 179 ? 11.841 8.705 -9.112 1.00 94.12 179 GLY A N 1
ATOM 1471 C CA . GLY A 1 179 ? 11.977 7.603 -10.070 1.00 94.12 179 GLY A CA 1
ATOM 1472 C C . GLY A 1 179 ? 13.307 6.874 -9.970 1.00 94.12 179 GLY A C 1
ATOM 1473 O O . GLY A 1 179 ? 13.928 6.587 -10.989 1.00 94.12 179 GLY A O 1
ATOM 1474 N N . ARG A 1 180 ? 13.761 6.580 -8.750 1.00 92.62 180 ARG A N 1
ATOM 1475 C CA . ARG A 1 180 ? 15.001 5.836 -8.496 1.00 92.62 180 ARG A CA 1
ATOM 1476 C C . ARG A 1 180 ? 15.134 4.576 -9.353 1.00 92.62 180 ARG A C 1
ATOM 1478 O O . ARG A 1 180 ? 16.200 4.350 -9.913 1.00 92.62 180 ARG A O 1
ATOM 1485 N N . SER A 1 181 ? 14.093 3.751 -9.453 1.00 89.94 181 SER A N 1
ATOM 1486 C CA . SER A 1 181 ? 14.171 2.505 -10.226 1.00 89.94 181 SER A CA 1
ATOM 1487 C C . SER A 1 181 ? 14.296 2.779 -11.724 1.00 89.94 181 SER A C 1
ATOM 1489 O O . SER A 1 181 ? 14.956 2.021 -12.429 1.00 89.94 181 SER A O 1
ATOM 1491 N N . VAL A 1 182 ? 13.713 3.883 -12.203 1.00 88.56 182 VAL A N 1
ATOM 1492 C CA . VAL A 1 182 ? 13.863 4.350 -13.587 1.00 88.56 182 VAL A CA 1
ATOM 1493 C C . VAL A 1 182 ? 15.296 4.793 -13.853 1.00 88.56 182 VAL A C 1
ATOM 1495 O O . VAL A 1 182 ? 15.887 4.330 -14.819 1.00 88.56 182 VAL A O 1
ATOM 1498 N N . GLU A 1 183 ? 15.873 5.613 -12.974 1.00 88.25 183 GLU A N 1
ATOM 1499 C CA . GLU A 1 183 ? 17.270 6.052 -13.081 1.00 88.25 183 GLU A CA 1
ATOM 1500 C C . GLU A 1 183 ? 18.230 4.853 -13.080 1.00 88.25 183 GLU A C 1
ATOM 1502 O O . GLU A 1 183 ? 19.130 4.774 -13.910 1.00 88.25 183 GLU A O 1
ATOM 1507 N N . GLN A 1 184 ? 18.008 3.879 -12.190 1.00 83.50 184 GLN A N 1
ATOM 1508 C CA . GLN A 1 184 ? 18.803 2.648 -12.148 1.00 83.50 184 GLN A CA 1
ATOM 1509 C C . GLN A 1 184 ? 18.684 1.842 -13.444 1.00 83.50 184 GLN A C 1
ATOM 1511 O O . GLN A 1 184 ? 19.678 1.315 -13.933 1.00 83.50 184 GLN A O 1
ATOM 1516 N N . TYR A 1 185 ? 17.477 1.738 -13.997 1.00 81.69 185 TYR A N 1
ATOM 1517 C CA . TYR A 1 185 ? 17.246 1.054 -15.264 1.00 81.69 185 TYR A CA 1
ATOM 1518 C C . TYR A 1 185 ? 17.940 1.768 -16.434 1.00 81.69 185 TYR A C 1
ATOM 1520 O O . TYR A 1 185 ? 18.592 1.123 -17.251 1.00 81.69 185 TYR A O 1
ATOM 1528 N N . GLU A 1 186 ? 17.859 3.098 -16.489 1.00 81.94 186 GLU A N 1
ATOM 1529 C CA . GLU A 1 186 ? 18.519 3.917 -17.511 1.00 81.94 186 GLU A CA 1
ATOM 1530 C C . GLU A 1 186 ? 20.052 3.830 -17.421 1.00 81.94 186 GLU A C 1
ATOM 1532 O O . GLU A 1 186 ? 20.703 3.648 -18.450 1.00 81.94 186 GLU A O 1
ATOM 1537 N N . ASP A 1 187 ? 20.637 3.850 -16.216 1.00 79.81 187 ASP A N 1
ATOM 1538 C CA . ASP A 1 187 ? 22.089 3.673 -16.033 1.00 79.81 187 ASP A CA 1
ATOM 1539 C C . ASP A 1 187 ? 22.571 2.314 -16.553 1.00 79.81 187 ASP A C 1
ATOM 1541 O O . ASP A 1 187 ? 23.627 2.218 -17.183 1.00 79.81 187 ASP A O 1
ATOM 1545 N N . VAL A 1 188 ? 21.787 1.253 -16.344 1.00 75.19 188 VAL A N 1
ATOM 1546 C CA . VAL A 1 188 ? 22.133 -0.077 -16.855 1.00 75.19 188 VAL A CA 1
ATOM 1547 C C . VAL A 1 188 ? 22.102 -0.101 -18.382 1.00 75.19 188 VAL A C 1
ATOM 1549 O O . VAL A 1 188 ? 23.026 -0.645 -18.991 1.00 75.19 188 VAL A O 1
ATOM 1552 N N . LEU A 1 189 ? 21.095 0.517 -19.008 1.00 75.69 189 LEU A N 1
ATOM 1553 C CA . LEU A 1 189 ? 21.008 0.609 -20.469 1.00 75.69 189 LEU A CA 1
ATOM 1554 C C . LEU A 1 189 ? 22.177 1.398 -21.075 1.00 75.69 189 LEU A C 1
ATOM 1556 O O . LEU A 1 189 ? 22.704 1.014 -22.120 1.00 75.69 189 LEU A O 1
ATOM 1560 N N . GLU A 1 190 ? 22.579 2.499 -20.440 1.00 78.38 190 GLU A N 1
ATOM 1561 C CA . GLU A 1 190 ? 23.628 3.379 -20.961 1.00 78.38 190 GLU A CA 1
ATOM 1562 C C . GLU A 1 190 ? 25.039 2.844 -20.699 1.00 78.38 190 GLU A C 1
ATOM 1564 O O . GLU A 1 190 ? 25.902 2.902 -21.580 1.00 78.38 190 GLU A O 1
ATOM 1569 N N . ASN A 1 191 ? 25.283 2.324 -19.495 1.00 74.88 191 ASN A N 1
ATOM 1570 C CA . ASN A 1 191 ? 26.628 2.025 -19.009 1.00 74.88 191 ASN A CA 1
ATOM 1571 C C . ASN A 1 191 ? 26.915 0.524 -18.878 1.00 74.88 191 ASN A C 1
ATOM 1573 O O . ASN A 1 191 ? 28.064 0.148 -18.640 1.00 74.88 191 ASN A O 1
ATOM 1577 N N . GLY A 1 192 ? 25.914 -0.347 -19.050 1.00 66.00 192 GLY A N 1
ATOM 1578 C CA . GLY A 1 192 ? 26.077 -1.797 -18.922 1.00 66.00 192 GLY A CA 1
ATOM 1579 C C . GLY A 1 192 ? 26.482 -2.236 -17.512 1.00 66.00 192 GLY A C 1
ATOM 1580 O O . GLY A 1 192 ? 27.039 -3.322 -17.344 1.00 66.00 192 GLY A O 1
ATOM 1581 N N . ASN A 1 193 ? 26.238 -1.392 -16.503 1.00 59.41 193 ASN A N 1
ATOM 1582 C CA . ASN A 1 193 ? 26.489 -1.692 -15.098 1.00 59.41 193 ASN A CA 1
ATOM 1583 C C . ASN A 1 193 ? 25.434 -2.684 -14.596 1.00 59.41 193 ASN A C 1
ATOM 1585 O O . ASN A 1 193 ? 24.528 -2.320 -13.853 1.00 59.41 193 ASN A O 1
ATOM 1589 N N . CYS A 1 194 ? 25.519 -3.944 -15.017 1.00 52.94 194 CYS A N 1
ATOM 1590 C CA . CYS A 1 194 ? 24.646 -4.981 -14.491 1.00 52.94 194 CYS A CA 1
ATOM 1591 C C . CYS A 1 194 ? 24.928 -5.182 -12.992 1.00 52.94 194 CYS A C 1
ATOM 1593 O O . CYS A 1 194 ? 26.055 -5.478 -12.580 1.00 52.94 194 CYS A O 1
ATOM 1595 N N . LEU A 1 195 ? 23.892 -5.051 -12.168 1.00 51.66 195 LEU A N 1
ATOM 1596 C CA . LEU A 1 195 ? 23.832 -5.788 -10.913 1.00 51.66 195 LEU A CA 1
ATOM 1597 C C . LEU A 1 195 ? 23.621 -7.249 -11.322 1.00 51.66 195 LEU A C 1
ATOM 1599 O O . LEU A 1 195 ? 22.550 -7.558 -11.801 1.00 51.66 195 LEU A O 1
ATOM 1603 N N . ASP A 1 196 ? 24.667 -8.073 -11.243 1.00 48.25 196 ASP A N 1
ATOM 1604 C CA . ASP A 1 196 ? 24.728 -9.514 -11.566 1.00 48.25 196 ASP A CA 1
ATOM 1605 C C . ASP A 1 196 ? 24.291 -10.004 -12.975 1.00 48.25 196 ASP A C 1
ATOM 1607 O O . ASP A 1 196 ? 23.647 -9.318 -13.765 1.00 48.25 196 ASP A O 1
ATOM 1611 N N . VAL A 1 197 ? 24.763 -11.203 -13.345 1.00 42.50 197 VAL A N 1
ATOM 1612 C CA . VAL A 1 197 ? 24.720 -11.759 -14.721 1.00 42.50 197 VAL A CA 1
ATOM 1613 C C . VAL A 1 197 ? 23.330 -12.292 -15.130 1.00 42.50 197 VAL A C 1
ATOM 1615 O O . VAL A 1 197 ? 23.074 -12.430 -16.325 1.00 42.50 197 VAL A O 1
ATOM 1618 N N . ASP A 1 198 ? 22.426 -12.545 -14.177 1.00 51.88 198 ASP A N 1
ATOM 1619 C CA . ASP A 1 198 ? 21.058 -13.065 -14.418 1.00 51.88 198 ASP A CA 1
ATOM 1620 C C . ASP A 1 198 ? 20.049 -11.967 -14.824 1.00 51.88 198 ASP A C 1
ATOM 1622 O O . ASP A 1 198 ? 18.951 -12.227 -15.311 1.00 51.88 198 ASP A O 1
ATOM 1626 N N . THR A 1 199 ? 20.441 -10.704 -14.686 1.00 54.38 199 THR A N 1
ATOM 1627 C CA . THR A 1 199 ? 19.547 -9.541 -14.786 1.00 54.38 199 THR A CA 1
ATOM 1628 C C . THR A 1 199 ? 19.328 -9.100 -16.237 1.00 54.38 199 THR A C 1
ATOM 1630 O O . THR A 1 199 ? 18.349 -8.424 -16.545 1.00 54.38 199 THR A O 1
ATOM 1633 N N . GLY A 1 200 ? 20.198 -9.520 -17.167 1.00 56.00 200 GLY A N 1
ATOM 1634 C CA . GLY A 1 200 ? 20.128 -9.165 -18.593 1.00 56.00 200 GLY A CA 1
ATOM 1635 C C . GLY A 1 200 ? 18.843 -9.620 -19.298 1.00 56.00 200 GLY A C 1
ATOM 1636 O O . GLY A 1 200 ? 18.285 -8.868 -20.092 1.00 56.00 200 GLY A O 1
ATOM 1637 N N . GLU A 1 201 ? 18.326 -10.806 -18.965 1.00 58.72 201 GLU A N 1
ATOM 1638 C CA . GLU A 1 201 ? 17.070 -11.324 -19.533 1.00 58.72 201 GLU A CA 1
ATOM 1639 C C . GLU A 1 201 ? 15.849 -10.539 -19.015 1.00 58.72 201 GLU A C 1
ATOM 1641 O O . GLU A 1 201 ? 14.880 -10.309 -19.740 1.00 58.72 201 GLU A O 1
ATOM 1646 N N . LEU A 1 202 ? 15.915 -10.048 -17.775 1.00 59.75 202 LEU A N 1
ATOM 1647 C CA . LEU A 1 202 ? 14.879 -9.218 -17.161 1.00 59.75 202 LEU A CA 1
ATOM 1648 C C . LEU A 1 202 ? 14.852 -7.797 -17.747 1.00 59.75 202 LEU A C 1
ATOM 1650 O O . LEU A 1 202 ? 13.771 -7.252 -17.982 1.00 59.75 202 LEU A O 1
ATOM 1654 N N . PHE A 1 203 ? 16.024 -7.226 -18.055 1.00 62.69 203 PHE A N 1
ATOM 1655 C CA . PHE A 1 203 ? 16.146 -5.956 -18.780 1.00 62.69 203 PHE A CA 1
ATOM 1656 C C . PHE A 1 203 ? 15.513 -6.035 -20.169 1.00 62.69 203 PHE A C 1
ATOM 1658 O O . PHE A 1 203 ? 14.642 -5.222 -20.479 1.00 62.69 203 PHE A O 1
ATOM 1665 N N . GLU A 1 204 ? 15.871 -7.046 -20.968 1.00 61.91 204 GLU A N 1
ATOM 1666 C CA . GLU A 1 204 ? 15.280 -7.256 -22.299 1.00 61.91 204 GLU A CA 1
ATOM 1667 C C . GLU A 1 204 ? 13.755 -7.420 -22.228 1.00 61.91 204 GLU A C 1
ATOM 1669 O O . GLU A 1 204 ? 13.030 -6.988 -23.127 1.00 61.91 204 GLU A O 1
ATOM 1674 N N . ARG A 1 205 ? 13.245 -8.005 -21.138 1.00 60.94 205 ARG A N 1
ATOM 1675 C CA . ARG A 1 205 ? 11.811 -8.205 -20.900 1.00 60.94 205 ARG A CA 1
ATOM 1676 C C . ARG A 1 205 ? 11.073 -6.934 -20.499 1.00 60.94 205 ARG A C 1
ATOM 1678 O O . ARG A 1 205 ? 9.957 -6.740 -20.969 1.00 60.94 205 ARG A O 1
ATOM 1685 N N . ILE A 1 206 ? 11.661 -6.050 -19.696 1.00 64.00 206 ILE A N 1
ATOM 1686 C CA . ILE A 1 206 ? 11.075 -4.730 -19.378 1.00 64.00 206 ILE A CA 1
ATOM 1687 C C . ILE A 1 206 ? 11.142 -3.801 -20.582 1.00 64.00 206 ILE A C 1
ATOM 1689 O O . ILE A 1 206 ? 10.201 -3.046 -20.839 1.00 64.00 206 ILE A O 1
ATOM 1693 N N . GLU A 1 207 ? 12.216 -3.906 -21.360 1.00 64.44 207 GLU A N 1
ATOM 1694 C CA . GLU A 1 207 ? 12.342 -3.254 -22.655 1.00 64.44 207 GLU A CA 1
ATOM 1695 C C . GLU A 1 207 ? 11.254 -3.753 -23.626 1.00 64.44 207 GLU A C 1
ATOM 1697 O O . GLU A 1 207 ? 10.567 -2.939 -24.242 1.00 64.44 207 GLU A O 1
ATOM 1702 N N . HIS A 1 208 ? 11.012 -5.071 -23.698 1.00 58.75 208 HIS A N 1
ATOM 1703 C CA . HIS A 1 208 ? 9.931 -5.672 -24.497 1.00 58.75 208 HIS A CA 1
ATOM 1704 C C . HIS A 1 208 ? 8.523 -5.336 -23.988 1.00 58.75 208 HIS A C 1
ATOM 1706 O O . HIS A 1 208 ? 7.623 -5.115 -24.799 1.00 58.75 208 HIS A O 1
ATOM 1712 N N . ALA A 1 209 ? 8.321 -5.293 -22.668 1.00 56.09 209 ALA A N 1
ATOM 1713 C CA . ALA A 1 209 ? 7.069 -4.871 -22.037 1.00 56.09 209 ALA A CA 1
ATOM 1714 C C . ALA A 1 209 ? 6.832 -3.359 -22.184 1.00 56.09 209 ALA A C 1
ATOM 1716 O O . ALA A 1 209 ? 5.711 -2.883 -22.016 1.00 56.09 209 ALA A O 1
ATOM 1717 N N . GLY A 1 210 ? 7.871 -2.615 -22.567 1.00 54.28 210 GLY A N 1
ATOM 1718 C CA . GLY A 1 210 ? 7.739 -1.291 -23.138 1.00 54.28 210 GLY A CA 1
ATOM 1719 C C . GLY A 1 210 ? 7.438 -0.199 -22.126 1.00 54.28 210 GLY A C 1
ATOM 1720 O O . GLY A 1 210 ? 6.562 0.617 -22.404 1.00 54.28 210 GLY A O 1
ATOM 1721 N N . SER A 1 211 ? 8.170 -0.129 -21.004 1.00 66.62 211 SER A N 1
ATOM 1722 C CA . SER A 1 211 ? 8.839 1.116 -20.560 1.00 66.62 211 SER A CA 1
ATOM 1723 C C . SER A 1 211 ? 9.102 1.205 -19.054 1.00 66.62 211 SER A C 1
ATOM 1725 O O . SER A 1 211 ? 8.387 0.657 -18.214 1.00 66.62 211 SER A O 1
ATOM 1727 N N . SER A 1 212 ? 10.070 2.067 -18.728 1.00 78.88 212 SER A N 1
ATOM 1728 C CA . SER A 1 212 ? 10.257 2.720 -17.426 1.00 78.88 212 SER A CA 1
ATOM 1729 C C . SER A 1 212 ? 8.962 3.245 -16.781 1.00 78.88 212 SER A C 1
ATOM 1731 O O . SER A 1 212 ? 8.922 3.475 -15.574 1.00 78.88 212 SER A O 1
ATOM 1733 N N . HIS A 1 213 ? 7.871 3.375 -17.540 1.00 89.06 213 HIS A N 1
ATOM 1734 C CA . HIS A 1 213 ? 6.528 3.588 -17.019 1.00 89.06 213 HIS A CA 1
ATOM 1735 C C . HIS A 1 213 ? 6.129 2.577 -15.943 1.00 89.06 213 HIS A C 1
ATOM 1737 O O . HIS A 1 213 ? 5.548 2.982 -14.946 1.00 89.06 213 HIS A O 1
ATOM 1743 N N . CYS A 1 214 ? 6.452 1.291 -16.070 1.00 90.94 214 CYS A N 1
ATOM 1744 C CA . CYS A 1 214 ? 6.069 0.325 -15.039 1.00 90.94 214 CYS A CA 1
ATOM 1745 C C . CYS A 1 214 ? 6.953 0.400 -13.782 1.00 90.94 214 CYS A C 1
ATOM 1747 O O . CYS A 1 214 ? 6.484 0.137 -12.674 1.00 90.94 214 CYS A O 1
ATOM 1749 N N . LEU A 1 215 ? 8.192 0.881 -13.918 1.00 91.94 215 LEU A N 1
ATOM 1750 C CA . LEU A 1 215 ? 9.073 1.156 -12.778 1.00 91.94 215 LEU A CA 1
ATOM 1751 C C . LEU A 1 215 ? 8.574 2.338 -11.936 1.00 91.94 215 LEU A C 1
ATOM 1753 O O . LEU A 1 215 ? 8.718 2.324 -10.716 1.00 91.94 215 LEU A O 1
ATOM 1757 N N . TRP A 1 216 ? 7.893 3.312 -12.550 1.00 95.94 216 TRP A N 1
ATOM 1758 C CA . TRP A 1 216 ? 7.189 4.356 -11.800 1.00 95.94 216 TRP A CA 1
ATOM 1759 C C . TRP A 1 216 ? 6.068 3.800 -10.911 1.00 95.94 216 TRP A C 1
ATOM 1761 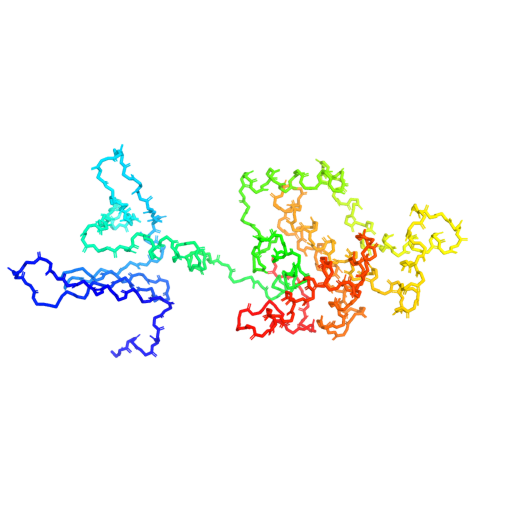O O . TRP A 1 216 ? 5.873 4.308 -9.807 1.00 95.94 216 TRP A O 1
ATOM 1771 N N . ALA A 1 217 ? 5.342 2.765 -11.349 1.00 96.81 217 ALA A N 1
ATOM 1772 C CA . ALA A 1 217 ? 4.266 2.168 -10.554 1.00 96.81 217 ALA A CA 1
ATOM 1773 C C . ALA A 1 217 ? 4.846 1.509 -9.302 1.00 96.81 217 ALA A C 1
ATOM 1775 O O . ALA A 1 217 ? 4.317 1.690 -8.205 1.00 96.81 217 ALA A O 1
ATOM 1776 N N . TRP A 1 218 ? 5.963 0.796 -9.471 1.00 95.50 218 TRP A N 1
ATOM 1777 C CA . TRP A 1 218 ? 6.731 0.219 -8.376 1.00 95.50 218 TRP A CA 1
ATOM 1778 C C . TRP A 1 218 ? 7.220 1.285 -7.394 1.00 95.50 218 TRP A C 1
ATOM 1780 O O . TRP A 1 218 ? 6.887 1.215 -6.211 1.00 95.50 218 TRP A O 1
ATOM 1790 N N . ASP A 1 219 ? 7.930 2.308 -7.875 1.00 97.81 219 ASP A N 1
ATOM 1791 C CA . ASP A 1 219 ? 8.503 3.339 -7.007 1.00 97.81 219 ASP A CA 1
ATOM 1792 C C . ASP A 1 219 ? 7.431 4.093 -6.214 1.00 97.81 219 ASP A C 1
ATOM 1794 O O . ASP A 1 219 ? 7.551 4.272 -5.001 1.00 97.81 219 ASP A O 1
ATOM 1798 N N . LEU A 1 220 ? 6.348 4.503 -6.877 1.00 98.69 220 LEU A N 1
ATOM 1799 C CA . LEU A 1 220 ? 5.288 5.282 -6.241 1.00 98.69 220 LEU A CA 1
ATOM 1800 C C . LEU A 1 220 ? 4.439 4.430 -5.288 1.00 98.69 220 LEU A C 1
ATOM 1802 O O . LEU A 1 220 ? 4.051 4.921 -4.229 1.00 98.69 220 LEU A O 1
ATOM 1806 N N . GLN A 1 221 ? 4.208 3.147 -5.589 1.00 98.25 221 GLN A N 1
ATOM 1807 C CA . GLN A 1 221 ? 3.593 2.223 -4.630 1.00 98.25 221 GLN A CA 1
ATOM 1808 C C . GLN A 1 221 ? 4.490 2.032 -3.403 1.00 98.25 221 GLN A C 1
ATOM 1810 O O . GLN A 1 221 ? 4.016 2.119 -2.268 1.00 98.25 221 GLN A O 1
ATOM 1815 N N . ARG A 1 222 ? 5.795 1.811 -3.609 1.00 98.12 222 ARG A N 1
ATOM 1816 C CA . ARG A 1 222 ? 6.771 1.670 -2.521 1.00 98.12 222 ARG A CA 1
ATOM 1817 C C . ARG A 1 222 ? 6.860 2.927 -1.667 1.00 98.12 222 ARG A C 1
ATOM 1819 O O . ARG A 1 222 ? 6.982 2.797 -0.452 1.00 98.12 222 ARG A O 1
ATOM 1826 N N . LEU A 1 223 ? 6.735 4.113 -2.260 1.00 98.75 223 LEU A N 1
ATOM 1827 C CA . LEU A 1 223 ? 6.654 5.376 -1.529 1.00 98.75 223 LEU A CA 1
ATOM 1828 C C . LEU A 1 223 ? 5.431 5.390 -0.607 1.00 98.75 223 LEU A C 1
ATOM 1830 O O . LEU A 1 223 ? 5.595 5.600 0.593 1.00 98.75 223 LEU A O 1
ATOM 1834 N N . ILE A 1 224 ? 4.231 5.105 -1.129 1.00 98.75 224 ILE A N 1
ATOM 1835 C CA . ILE A 1 224 ? 2.994 5.053 -0.324 1.00 98.75 224 ILE A CA 1
ATOM 1836 C C . ILE A 1 224 ? 3.137 4.034 0.818 1.00 98.75 224 ILE A C 1
ATOM 1838 O O . ILE A 1 224 ? 2.746 4.304 1.954 1.00 98.75 224 ILE A O 1
ATOM 1842 N N . ASN A 1 225 ? 3.732 2.867 0.555 1.00 98.44 225 ASN A N 1
ATOM 1843 C CA . ASN A 1 225 ? 4.009 1.886 1.601 1.00 98.44 225 ASN A CA 1
ATOM 1844 C C . ASN A 1 225 ? 4.992 2.412 2.656 1.00 98.44 225 ASN A C 1
ATOM 1846 O O . ASN A 1 225 ? 4.693 2.335 3.844 1.00 98.44 225 ASN A O 1
ATOM 1850 N N . LEU A 1 226 ? 6.141 2.958 2.250 1.00 98.69 226 LEU A N 1
ATOM 1851 C CA . LEU A 1 226 ? 7.154 3.458 3.179 1.00 98.69 226 LEU A CA 1
ATOM 1852 C C . LEU A 1 226 ? 6.651 4.639 4.010 1.00 98.69 226 LEU A C 1
ATOM 1854 O O . LEU A 1 226 ? 6.982 4.716 5.189 1.00 98.69 226 LEU A O 1
ATOM 1858 N N . ALA A 1 227 ? 5.823 5.518 3.444 1.00 98.81 227 ALA A N 1
ATOM 1859 C CA . ALA A 1 227 ? 5.179 6.592 4.193 1.00 98.81 227 ALA A CA 1
ATOM 1860 C C . ALA A 1 227 ? 4.267 6.022 5.294 1.00 98.81 227 ALA A C 1
ATOM 1862 O O . ALA A 1 227 ? 4.352 6.437 6.451 1.00 98.81 227 ALA A O 1
ATOM 1863 N N . ALA A 1 228 ? 3.467 5.000 4.969 1.00 97.75 228 ALA A N 1
ATOM 1864 C CA . ALA A 1 228 ? 2.609 4.332 5.940 1.00 97.75 228 ALA A CA 1
ATOM 1865 C C . ALA A 1 228 ? 3.406 3.591 7.032 1.00 97.75 228 ALA A C 1
ATOM 1867 O O . ALA A 1 228 ? 3.100 3.724 8.217 1.00 97.75 228 ALA A O 1
ATOM 1868 N N . LEU A 1 229 ? 4.482 2.883 6.669 1.00 97.69 229 LEU A N 1
ATOM 1869 C CA . LEU A 1 229 ? 5.392 2.275 7.648 1.00 97.69 229 LEU A CA 1
ATOM 1870 C C . LEU A 1 229 ? 6.104 3.333 8.501 1.00 97.69 229 LEU A C 1
ATOM 1872 O O . LEU A 1 229 ? 6.310 3.130 9.694 1.00 97.69 229 LEU A O 1
AT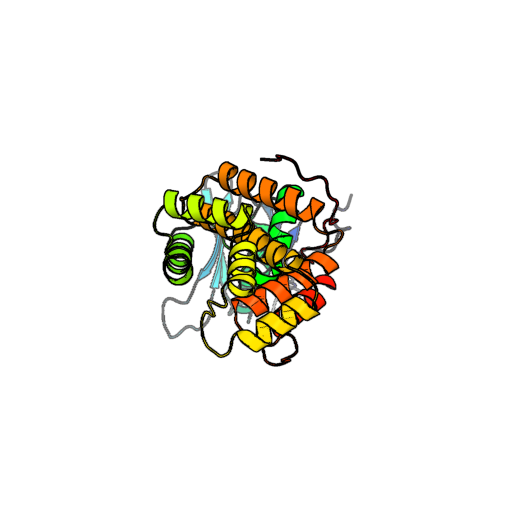OM 1876 N N . GLY A 1 230 ? 6.444 4.481 7.917 1.00 98.25 230 GLY A N 1
ATOM 1877 C CA . GLY A 1 230 ? 6.999 5.631 8.622 1.00 98.25 230 GLY A CA 1
ATOM 1878 C C . GLY A 1 230 ? 6.081 6.149 9.723 1.00 98.25 230 GLY A C 1
ATOM 1879 O O . GLY A 1 230 ? 6.551 6.416 10.830 1.00 98.25 230 GLY A O 1
ATOM 1880 N N . TYR A 1 231 ? 4.775 6.216 9.450 1.00 97.50 231 TYR A N 1
ATOM 1881 C CA . TYR A 1 231 ? 3.763 6.533 10.457 1.00 97.50 231 TYR A CA 1
ATOM 1882 C C . TYR A 1 231 ? 3.715 5.485 11.579 1.00 97.50 231 TYR A C 1
ATOM 1884 O O . TYR A 1 231 ? 3.735 5.855 12.757 1.00 97.50 231 TYR A O 1
ATOM 1892 N N . LEU A 1 232 ? 3.702 4.189 11.241 1.00 92.75 232 LEU A N 1
ATOM 1893 C CA . LEU A 1 232 ? 3.711 3.103 12.235 1.00 92.75 232 LEU A CA 1
ATOM 1894 C C . LEU A 1 232 ? 4.979 3.116 13.106 1.00 92.75 232 LEU A C 1
ATOM 1896 O O . LEU A 1 232 ? 4.936 2.729 14.271 1.00 92.75 232 LEU A O 1
ATOM 1900 N N . CYS A 1 233 ? 6.095 3.596 12.555 1.00 96.44 233 CYS A N 1
ATOM 1901 C CA . CYS A 1 233 ? 7.404 3.631 13.201 1.00 96.44 233 CYS A CA 1
ATOM 1902 C C . CYS A 1 233 ? 7.717 4.916 13.986 1.00 96.44 233 CYS A C 1
ATOM 1904 O O . CYS A 1 233 ? 8.843 5.047 14.475 1.00 96.44 233 CYS A O 1
ATOM 1906 N N . ASP A 1 234 ? 6.778 5.863 14.090 1.00 96.00 234 ASP A N 1
ATOM 1907 C CA . ASP A 1 234 ? 7.002 7.218 14.635 1.00 96.00 234 ASP A CA 1
ATOM 1908 C C . ASP A 1 234 ? 8.107 8.014 13.908 1.00 96.00 234 ASP A C 1
ATOM 1910 O O . ASP A 1 234 ? 8.730 8.911 14.475 1.00 96.00 234 ASP A O 1
ATOM 1914 N N . TYR A 1 235 ? 8.371 7.694 12.640 1.00 98.19 235 TYR A N 1
ATOM 1915 C CA . TYR A 1 235 ? 9.262 8.483 11.783 1.00 98.19 235 TYR A CA 1
ATOM 1916 C C . TYR A 1 235 ? 8.528 9.619 11.072 1.00 98.19 235 TYR A C 1
ATOM 1918 O O . TYR A 1 235 ? 9.159 10.614 10.726 1.00 98.19 235 TYR A O 1
ATOM 1926 N N . LEU A 1 236 ? 7.214 9.481 10.885 1.00 97.56 236 LEU A N 1
ATOM 1927 C CA . LEU A 1 236 ? 6.323 10.500 10.338 1.00 97.56 236 LEU A CA 1
ATOM 1928 C C . LEU A 1 236 ? 5.097 10.662 11.238 1.00 97.56 236 LEU A C 1
ATOM 1930 O O . LEU A 1 236 ? 4.659 9.707 11.890 1.00 97.56 236 LEU A O 1
ATOM 1934 N N . THR A 1 237 ? 4.519 11.863 11.245 1.00 94.69 237 THR A N 1
ATOM 1935 C CA . THR A 1 237 ? 3.157 12.056 11.755 1.00 94.69 237 THR A CA 1
ATOM 1936 C C . THR A 1 237 ? 2.136 11.424 10.803 1.00 94.69 237 THR A C 1
ATOM 1938 O O . THR A 1 237 ? 2.476 10.992 9.698 1.00 94.69 237 THR A O 1
ATOM 1941 N N . TRP A 1 238 ? 0.878 11.338 11.238 1.00 91.56 238 TRP A N 1
ATOM 1942 C CA . TRP A 1 238 ? -0.214 10.887 10.372 1.00 91.56 238 TRP A CA 1
ATOM 1943 C C . TRP A 1 238 ? -0.326 11.790 9.139 1.00 91.56 238 TRP A C 1
ATOM 1945 O O . TRP A 1 238 ? -0.389 11.317 8.007 1.00 91.56 238 TRP A O 1
ATOM 1955 N N . GLU A 1 239 ? -0.278 13.097 9.374 1.00 94.75 239 GLU A N 1
ATOM 1956 C CA . GLU A 1 239 ? -0.427 14.121 8.359 1.00 94.75 239 GLU A CA 1
ATOM 1957 C C . GLU A 1 239 ? 0.734 14.113 7.362 1.00 94.75 239 GLU A C 1
ATOM 1959 O O . GLU A 1 239 ? 0.476 14.114 6.161 1.00 94.75 239 GLU A O 1
ATOM 1964 N N . ASP A 1 240 ? 1.982 14.010 7.837 1.00 97.12 240 ASP A N 1
ATOM 1965 C CA . ASP A 1 240 ? 3.164 13.959 6.963 1.00 97.12 240 ASP A CA 1
ATOM 1966 C C . ASP A 1 240 ? 3.161 12.704 6.076 1.00 97.12 240 ASP A C 1
ATOM 1968 O O . ASP A 1 240 ? 3.483 12.763 4.888 1.00 97.12 240 ASP A O 1
ATOM 1972 N N . ALA A 1 241 ? 2.777 11.549 6.636 1.00 98.31 241 ALA A N 1
ATOM 1973 C CA . ALA A 1 241 ? 2.682 10.308 5.874 1.00 98.31 241 ALA A CA 1
ATOM 1974 C C . ALA A 1 241 ? 1.629 10.410 4.762 1.00 98.31 241 ALA A C 1
ATOM 1976 O O . ALA A 1 241 ? 1.883 9.999 3.629 1.00 98.31 241 ALA A O 1
ATOM 1977 N N . LEU A 1 242 ? 0.461 10.984 5.061 1.00 97.88 242 LEU A N 1
ATOM 1978 C CA . LEU A 1 242 ? -0.592 11.177 4.069 1.00 97.88 242 LEU A CA 1
ATOM 1979 C C . LEU A 1 242 ? -0.257 12.258 3.035 1.00 97.88 242 LEU A C 1
ATOM 1981 O O . LEU A 1 242 ? -0.622 12.092 1.872 1.00 97.88 242 LEU A O 1
ATOM 1985 N N . ASP A 1 243 ? 0.463 13.319 3.414 1.00 98.50 243 ASP A N 1
ATOM 1986 C CA . ASP A 1 243 ? 0.941 14.345 2.478 1.00 98.50 243 ASP A CA 1
ATOM 1987 C C . ASP A 1 243 ? 1.903 13.711 1.442 1.00 98.50 243 ASP A C 1
ATOM 1989 O O . ASP A 1 243 ? 1.730 13.915 0.237 1.00 98.50 243 ASP A O 1
ATOM 1993 N N . HIS A 1 244 ? 2.813 12.818 1.858 1.00 98.75 244 HIS A N 1
ATOM 1994 C CA . HIS A 1 244 ? 3.644 12.036 0.926 1.00 98.75 244 HIS A CA 1
ATOM 1995 C C . HIS A 1 244 ? 2.833 11.069 0.046 1.00 98.75 244 HIS A C 1
ATOM 1997 O O . HIS A 1 244 ? 3.076 10.970 -1.161 1.00 98.75 244 HIS A O 1
ATOM 2003 N N . CYS A 1 245 ? 1.850 10.367 0.620 1.00 98.75 245 CYS A N 1
ATOM 2004 C CA . CYS A 1 245 ? 0.959 9.494 -0.148 1.00 98.75 245 CYS A CA 1
ATOM 2005 C C . CYS A 1 245 ? 0.161 10.272 -1.204 1.00 98.75 245 CYS A C 1
ATOM 2007 O O . CYS A 1 245 ? -0.043 9.768 -2.309 1.00 98.75 245 CYS A O 1
ATOM 2009 N N . LEU A 1 246 ? -0.260 11.501 -0.896 1.00 98.75 246 LEU A N 1
ATOM 2010 C CA . LEU A 1 246 ? -0.986 12.368 -1.819 1.00 98.75 246 LEU A CA 1
ATOM 2011 C C . LEU A 1 246 ? -0.121 12.802 -2.998 1.00 98.75 246 LEU A C 1
ATOM 2013 O O . LEU A 1 246 ? -0.584 12.730 -4.136 1.00 98.75 246 LEU A O 1
ATOM 2017 N N . GLU A 1 247 ? 1.128 13.205 -2.757 1.00 98.62 247 GLU A N 1
ATOM 2018 C CA . GLU A 1 247 ? 2.065 13.539 -3.836 1.00 98.62 247 GLU A CA 1
ATOM 2019 C C . GLU A 1 247 ? 2.264 12.356 -4.794 1.00 98.62 247 GLU A C 1
ATOM 2021 O O . GLU A 1 247 ? 2.156 12.510 -6.016 1.00 98.62 247 GLU A O 1
ATOM 2026 N N . ALA A 1 248 ? 2.476 11.155 -4.247 1.00 98.81 248 ALA A N 1
ATOM 2027 C CA . ALA A 1 248 ? 2.606 9.942 -5.046 1.00 98.81 248 ALA A CA 1
ATOM 2028 C C . ALA A 1 248 ? 1.308 9.585 -5.782 1.00 98.81 248 ALA A C 1
ATOM 2030 O O . ALA A 1 248 ? 1.344 9.282 -6.974 1.00 98.81 248 ALA A O 1
ATOM 2031 N N . GLY A 1 249 ? 0.157 9.670 -5.112 1.00 98.62 249 GLY A N 1
ATOM 2032 C CA . GLY A 1 249 ? -1.150 9.375 -5.694 1.00 98.62 249 GLY A CA 1
ATOM 2033 C C . GLY A 1 249 ? -1.514 10.302 -6.855 1.00 98.62 249 GLY A C 1
ATOM 2034 O O . GLY A 1 249 ? -1.975 9.835 -7.895 1.00 98.62 249 GLY A O 1
ATOM 2035 N N . LEU A 1 250 ? -1.238 11.605 -6.736 1.00 98.62 250 LEU A N 1
ATOM 2036 C CA . LEU A 1 250 ? -1.445 12.567 -7.826 1.00 98.62 250 LEU A CA 1
ATOM 2037 C C . LEU A 1 250 ? -0.564 12.244 -9.042 1.00 98.62 250 LEU A C 1
ATOM 2039 O O . LEU A 1 250 ? -1.012 12.346 -10.190 1.00 98.62 250 LEU A O 1
ATOM 2043 N N . LYS A 1 251 ? 0.680 11.814 -8.803 1.00 98.50 251 LYS A N 1
ATOM 2044 C CA . LYS A 1 251 ? 1.585 11.381 -9.871 1.00 98.50 251 LYS A CA 1
ATOM 2045 C C . LYS A 1 251 ? 1.114 10.074 -10.513 1.00 98.50 251 LYS A C 1
ATOM 2047 O O . LYS A 1 251 ? 1.074 9.997 -11.738 1.00 98.50 251 LYS A O 1
ATOM 2052 N N . LEU A 1 252 ? 0.665 9.100 -9.719 1.00 98.56 252 LEU A N 1
ATOM 2053 C CA . LEU A 1 252 ? 0.047 7.864 -10.209 1.00 98.56 252 LEU A CA 1
ATOM 2054 C C . LEU A 1 252 ? -1.163 8.161 -11.106 1.00 98.56 252 LEU A C 1
ATOM 2056 O O . LEU A 1 252 ? -1.206 7.672 -12.229 1.00 98.56 252 LEU A O 1
ATOM 2060 N N . GLN A 1 253 ? -2.100 9.015 -10.677 1.00 98.44 253 GLN A N 1
ATOM 2061 C CA . GLN A 1 253 ? -3.273 9.391 -11.486 1.00 98.44 253 GLN A CA 1
ATOM 2062 C C . GLN A 1 253 ? -2.929 10.134 -12.784 1.00 98.44 253 GLN A C 1
ATOM 2064 O O . GLN A 1 253 ? -3.745 10.174 -13.702 1.00 98.44 253 GLN A O 1
ATOM 2069 N N . THR A 1 254 ? -1.743 10.741 -12.859 1.00 97.88 254 THR A N 1
ATOM 2070 C CA . THR A 1 254 ? -1.243 11.379 -14.085 1.00 97.88 254 THR A CA 1
ATOM 2071 C C . THR A 1 254 ? -0.628 10.358 -15.040 1.00 97.88 254 THR A C 1
ATOM 2073 O O . THR A 1 254 ? -0.707 10.532 -16.254 1.00 97.88 254 THR A O 1
ATOM 2076 N N . LEU A 1 255 ? 0.004 9.315 -14.498 1.00 96.62 255 LEU A N 1
ATOM 2077 C CA . LEU A 1 255 ? 0.706 8.296 -15.270 1.00 96.62 255 LEU A CA 1
ATOM 2078 C C . LEU A 1 255 ? -0.248 7.217 -15.794 1.00 96.62 255 LEU A C 1
ATOM 2080 O O . LEU A 1 255 ? -0.155 6.874 -16.966 1.00 96.62 255 LEU A O 1
ATOM 2084 N N . TYR A 1 256 ? -1.171 6.724 -14.968 1.00 97.56 256 TYR A N 1
ATOM 2085 C CA . TYR A 1 256 ? -2.061 5.613 -15.321 1.00 97.56 256 TYR A CA 1
ATOM 2086 C C . TYR A 1 256 ? -3.525 6.050 -15.351 1.00 97.56 256 TYR A C 1
ATOM 2088 O O . TYR A 1 256 ? -3.942 7.009 -14.698 1.00 97.56 256 TYR A O 1
ATOM 2096 N N . SER A 1 257 ? -4.335 5.302 -16.091 1.00 97.12 257 SER A N 1
ATOM 2097 C CA . SER A 1 257 ? -5.744 5.595 -16.350 1.00 97.12 257 SER A CA 1
ATOM 2098 C C . SER A 1 257 ? -6.722 4.695 -15.588 1.00 97.12 257 SER A C 1
ATOM 2100 O O . SER A 1 257 ? -7.916 5.005 -15.525 1.00 97.12 257 SER A O 1
ATOM 2102 N N . SER A 1 258 ? -6.248 3.594 -14.994 1.00 98.25 258 SER A N 1
ATOM 2103 C CA . SER A 1 258 ? -7.089 2.641 -14.263 1.00 98.25 258 SER A CA 1
ATOM 2104 C C . SER A 1 258 ? -6.312 1.820 -13.231 1.00 98.25 258 SER A C 1
ATOM 2106 O O . SER A 1 258 ? -5.091 1.703 -13.306 1.00 98.25 258 SER A O 1
ATOM 2108 N N . TRP A 1 259 ? -7.044 1.181 -12.308 1.00 98.31 259 TRP A N 1
ATOM 2109 C CA . TRP A 1 259 ? -6.470 0.193 -11.389 1.00 98.31 259 TRP A CA 1
ATOM 2110 C C . TRP A 1 259 ? -5.820 -0.983 -12.117 1.00 98.31 259 TRP A C 1
ATOM 2112 O O . TRP A 1 259 ? -4.801 -1.468 -11.647 1.00 98.31 259 TRP A O 1
ATOM 2122 N N . ASP A 1 260 ? -6.403 -1.441 -13.227 1.00 97.62 260 ASP A N 1
ATOM 2123 C CA . ASP A 1 260 ? -5.870 -2.569 -13.998 1.00 97.62 260 ASP A CA 1
ATOM 2124 C C . ASP A 1 260 ? -4.508 -2.221 -14.597 1.00 97.62 260 ASP A C 1
ATOM 2126 O O . ASP A 1 260 ? -3.534 -2.922 -14.356 1.00 97.62 260 ASP A O 1
ATOM 2130 N N . GLU A 1 261 ? -4.415 -1.078 -15.278 1.00 96.75 261 GLU A N 1
ATOM 2131 C CA . GLU A 1 261 ? -3.158 -0.600 -15.862 1.00 96.75 261 GLU A CA 1
ATOM 2132 C C . GLU A 1 261 ? -2.081 -0.363 -14.794 1.00 96.75 261 GLU A C 1
ATOM 2134 O O . GLU A 1 261 ? -0.941 -0.800 -14.949 1.00 96.75 261 GLU A O 1
ATOM 2139 N N . PHE A 1 262 ? -2.446 0.281 -13.678 1.00 97.75 262 PHE A N 1
ATOM 2140 C CA . PHE A 1 262 ? -1.528 0.477 -12.558 1.00 97.75 262 PHE A CA 1
ATOM 2141 C C . PHE A 1 262 ? -1.030 -0.856 -11.990 1.00 97.75 262 PHE A C 1
ATOM 2143 O O . PHE A 1 262 ? 0.167 -0.996 -11.757 1.00 97.75 262 PHE A O 1
ATOM 2150 N N . VAL A 1 263 ? -1.916 -1.833 -11.771 1.00 96.94 263 VAL A N 1
ATOM 2151 C CA . VAL A 1 263 ? -1.537 -3.137 -11.210 1.00 96.94 263 VAL A CA 1
ATOM 2152 C C . VAL A 1 263 ? -0.685 -3.939 -12.187 1.00 96.94 263 VAL A C 1
ATOM 2154 O O . VAL A 1 263 ? 0.304 -4.535 -11.765 1.00 96.94 263 VAL A O 1
ATOM 2157 N N . ASP A 1 264 ? -1.012 -3.924 -13.478 1.00 94.25 264 ASP A N 1
ATOM 2158 C CA . ASP A 1 264 ? -0.207 -4.566 -14.518 1.00 94.25 264 ASP A CA 1
ATOM 2159 C C . ASP A 1 264 ? 1.226 -4.032 -14.503 1.00 94.25 264 ASP A C 1
ATOM 2161 O O . ASP A 1 264 ? 2.181 -4.810 -14.432 1.00 94.25 264 ASP A O 1
ATOM 2165 N N . CYS A 1 265 ? 1.381 -2.709 -14.447 1.00 94.38 265 CYS A N 1
ATOM 2166 C CA . CYS A 1 265 ? 2.697 -2.100 -14.350 1.00 94.38 265 CYS A CA 1
ATOM 2167 C C . CYS A 1 265 ? 3.383 -2.324 -12.997 1.00 94.38 265 CYS A C 1
ATOM 2169 O O . CYS A 1 265 ? 4.582 -2.594 -12.958 1.00 94.38 265 CYS A O 1
ATOM 2171 N N . TYR A 1 266 ? 2.649 -2.250 -11.888 1.00 95.81 266 TYR A N 1
ATOM 2172 C CA . TYR A 1 266 ? 3.185 -2.501 -10.552 1.00 95.81 266 TYR A CA 1
ATOM 2173 C C . TYR A 1 266 ? 3.785 -3.907 -10.441 1.00 95.81 266 TYR A C 1
ATOM 2175 O O . TYR A 1 266 ? 4.884 -4.055 -9.913 1.00 95.81 266 TYR A O 1
ATOM 2183 N N . LEU A 1 267 ? 3.100 -4.932 -10.958 1.00 93.19 267 LEU A N 1
ATOM 2184 C CA . LEU A 1 267 ? 3.590 -6.310 -10.897 1.00 93.19 267 LEU A CA 1
ATOM 2185 C C . LEU A 1 267 ? 4.802 -6.540 -11.800 1.00 93.19 267 LEU A C 1
ATOM 2187 O O . LEU A 1 267 ? 5.715 -7.257 -11.398 1.00 93.19 267 LEU A O 1
ATOM 2191 N N . LEU A 1 268 ? 4.862 -5.900 -12.971 1.00 90.06 268 LEU A N 1
ATOM 2192 C CA . LEU A 1 268 ? 6.072 -5.919 -13.798 1.00 90.06 268 LEU A CA 1
ATOM 2193 C C . LEU A 1 268 ? 7.250 -5.235 -13.092 1.00 90.06 268 LEU A C 1
ATOM 2195 O O . LEU A 1 268 ? 8.352 -5.777 -13.079 1.00 90.06 268 LEU A O 1
ATOM 2199 N N . GLY A 1 269 ? 7.019 -4.086 -12.451 1.00 91.00 269 GLY A N 1
ATOM 2200 C CA . GLY A 1 269 ? 8.043 -3.404 -11.658 1.00 91.00 269 GLY A CA 1
ATOM 2201 C C . GLY A 1 269 ? 8.470 -4.187 -10.408 1.00 91.00 269 GLY A C 1
ATOM 2202 O O . GLY A 1 269 ? 9.645 -4.178 -10.054 1.00 91.00 269 GLY A O 1
ATOM 2203 N N . TYR A 1 270 ? 7.555 -4.931 -9.778 1.00 90.88 270 TYR A N 1
ATOM 2204 C CA . TYR A 1 270 ? 7.893 -5.886 -8.720 1.00 90.88 270 TYR A CA 1
ATOM 2205 C C . TYR A 1 270 ? 8.796 -7.004 -9.249 1.00 90.88 270 TYR A C 1
ATOM 2207 O O . TYR A 1 270 ? 9.826 -7.266 -8.642 1.00 90.88 270 TYR A O 1
ATOM 2215 N N . CYS A 1 271 ? 8.442 -7.633 -10.376 1.00 87.12 271 CYS A N 1
ATOM 2216 C CA . CYS A 1 271 ? 9.245 -8.711 -10.964 1.00 87.12 271 CYS A CA 1
ATOM 2217 C C . CYS A 1 271 ? 10.641 -8.217 -11.357 1.00 87.12 271 CYS A C 1
ATOM 2219 O O . CYS A 1 271 ? 11.608 -8.941 -11.160 1.00 87.12 271 CYS A O 1
ATOM 2221 N N . TYR A 1 272 ? 10.760 -6.967 -11.827 1.00 85.06 272 TYR A N 1
ATOM 2222 C CA . TYR A 1 272 ? 12.060 -6.323 -12.030 1.00 85.06 272 TYR A CA 1
ATOM 2223 C C . TYR A 1 272 ? 12.896 -6.291 -10.751 1.00 85.06 272 TYR A C 1
ATOM 2225 O O . TYR A 1 272 ? 14.043 -6.718 -10.739 1.00 85.06 272 TYR A O 1
ATOM 2233 N N . TRP A 1 273 ? 12.316 -5.767 -9.671 1.00 86.25 273 TRP A N 1
ATOM 2234 C CA . TRP A 1 273 ? 13.011 -5.616 -8.397 1.00 86.25 273 TRP A CA 1
ATOM 2235 C C . TRP A 1 273 ? 13.337 -6.960 -7.733 1.00 86.25 273 TRP A C 1
ATOM 2237 O O . TRP A 1 273 ? 14.387 -7.092 -7.114 1.00 86.25 273 TRP A O 1
ATOM 2247 N N . ALA A 1 274 ? 12.429 -7.930 -7.838 1.00 85.62 274 ALA A N 1
ATOM 2248 C CA . ALA A 1 274 ? 12.571 -9.259 -7.255 1.00 85.62 274 ALA A CA 1
ATOM 2249 C C . ALA A 1 274 ? 13.434 -10.201 -8.108 1.00 85.62 274 ALA A C 1
ATOM 2251 O O . ALA A 1 274 ? 13.710 -11.314 -7.672 1.00 85.62 274 ALA A O 1
ATOM 2252 N N . GLU A 1 275 ? 13.827 -9.770 -9.310 1.00 82.75 275 GLU A N 1
ATOM 2253 C CA . GLU A 1 275 ? 14.530 -10.594 -10.295 1.00 82.75 275 GLU A CA 1
ATOM 2254 C C . GLU A 1 275 ? 13.748 -11.873 -10.660 1.00 82.75 275 GLU A C 1
ATOM 2256 O O . GLU A 1 275 ? 14.307 -12.942 -10.895 1.00 82.75 275 GLU A O 1
ATOM 2261 N N . GLU A 1 276 ? 12.417 -11.760 -10.718 1.00 81.25 276 GLU A N 1
ATOM 2262 C CA . GLU A 1 276 ? 11.508 -12.871 -11.001 1.00 81.25 276 GLU A CA 1
ATOM 2263 C C . GLU A 1 276 ? 11.012 -12.865 -12.450 1.00 81.25 276 GLU A C 1
ATOM 2265 O O . GLU A 1 276 ? 10.798 -11.824 -13.075 1.00 81.25 276 GLU A O 1
ATOM 2270 N N . ASN A 1 277 ? 10.744 -14.061 -12.977 1.00 79.56 277 ASN A N 1
ATOM 2271 C CA . ASN A 1 277 ? 10.067 -14.215 -14.255 1.00 79.56 277 ASN A CA 1
ATOM 2272 C C . ASN A 1 277 ? 8.550 -13.948 -14.086 1.00 79.56 277 ASN A C 1
ATOM 2274 O O . ASN A 1 277 ? 7.879 -14.753 -13.443 1.00 79.56 277 ASN A O 1
ATOM 2278 N N . PRO A 1 278 ? 7.967 -12.896 -14.702 1.00 78.75 278 PRO A N 1
ATOM 2279 C CA . PRO A 1 278 ? 6.526 -12.616 -14.619 1.00 78.75 278 PRO A CA 1
ATOM 2280 C C . PRO A 1 278 ? 5.615 -13.714 -15.194 1.00 78.75 278 PRO A C 1
ATOM 2282 O O . PRO A 1 278 ? 4.432 -13.747 -14.860 1.00 78.75 278 PRO A O 1
ATOM 2285 N N . ASP A 1 279 ? 6.143 -14.599 -16.044 1.00 80.56 279 ASP A N 1
ATOM 2286 C CA . ASP A 1 279 ? 5.417 -15.736 -16.624 1.00 80.56 279 ASP A CA 1
ATOM 2287 C C . ASP A 1 279 ? 5.564 -17.022 -15.789 1.00 80.56 279 ASP A C 1
ATOM 2289 O O . ASP A 1 279 ? 4.991 -18.055 -16.142 1.00 80.56 279 ASP A O 1
ATOM 2293 N N . ASP A 1 280 ? 6.353 -17.000 -14.710 1.00 81.44 280 ASP A N 1
ATOM 2294 C CA . ASP A 1 280 ? 6.483 -18.143 -13.810 1.00 81.44 280 ASP A CA 1
ATOM 2295 C C . ASP A 1 280 ? 5.254 -18.242 -12.901 1.00 81.44 280 ASP A C 1
ATOM 2297 O O . ASP A 1 280 ? 5.110 -17.516 -11.917 1.00 81.44 280 ASP A O 1
ATOM 2301 N N . GLU A 1 281 ? 4.376 -19.198 -13.211 1.00 83.25 281 GLU A N 1
ATOM 2302 C CA . GLU A 1 281 ? 3.168 -19.485 -12.432 1.00 83.25 281 GLU A CA 1
ATOM 2303 C C . GLU A 1 281 ? 3.451 -19.993 -11.001 1.00 83.25 281 GLU A C 1
ATOM 2305 O O . GLU A 1 281 ? 2.523 -20.164 -10.208 1.00 83.25 281 GLU A O 1
ATOM 2310 N N . SER A 1 282 ? 4.714 -20.254 -10.650 1.00 78.69 282 SER A N 1
ATOM 2311 C CA . SER A 1 282 ? 5.138 -20.594 -9.288 1.00 78.69 282 SER A CA 1
ATOM 2312 C C . SER A 1 282 ? 5.769 -19.431 -8.513 1.00 78.69 282 SER A C 1
ATOM 2314 O O . SER A 1 282 ? 5.987 -19.573 -7.309 1.00 78.69 282 SER A O 1
ATOM 2316 N N . GLY A 1 283 ? 6.024 -18.293 -9.170 1.00 76.31 283 GLY A N 1
ATOM 2317 C CA . GLY A 1 283 ? 6.660 -17.113 -8.580 1.00 76.31 283 GLY A CA 1
ATOM 2318 C C . GLY A 1 283 ? 5.715 -16.216 -7.771 1.00 76.31 283 GLY A C 1
ATOM 2319 O O . GLY A 1 283 ? 4.486 -16.253 -7.915 1.00 76.31 283 GLY A O 1
ATOM 2320 N N . GLU A 1 284 ? 6.293 -15.346 -6.940 1.00 79.81 284 GLU A N 1
ATOM 2321 C CA . GLU A 1 284 ? 5.543 -14.395 -6.112 1.00 79.81 284 GLU A CA 1
ATOM 2322 C C . GLU A 1 284 ? 4.818 -13.347 -6.964 1.00 79.81 284 GLU A C 1
ATOM 2324 O O . GLU A 1 284 ? 3.711 -12.922 -6.621 1.00 79.81 284 GLU A O 1
ATOM 2329 N N . GLY A 1 285 ? 5.385 -12.958 -8.112 1.00 82.50 285 GLY A N 1
ATOM 2330 C CA . GLY A 1 285 ? 4.719 -12.084 -9.083 1.00 82.50 285 GLY A CA 1
ATOM 2331 C C . GLY A 1 285 ? 3.364 -12.637 -9.550 1.00 82.50 285 GLY A C 1
ATOM 2332 O O . GLY A 1 285 ? 2.357 -11.917 -9.559 1.00 82.50 285 GLY A O 1
ATOM 2333 N N . PHE A 1 286 ? 3.302 -13.937 -9.852 1.00 78.94 286 PHE A N 1
ATOM 2334 C CA . PHE A 1 286 ? 2.060 -14.612 -10.230 1.00 78.94 286 PHE A CA 1
ATOM 2335 C C . PHE A 1 286 ? 1.090 -14.740 -9.050 1.00 78.94 286 PHE A C 1
ATOM 2337 O O . PHE A 1 286 ? -0.102 -14.454 -9.193 1.00 78.94 286 PHE A O 1
ATOM 2344 N N . MET A 1 287 ? 1.585 -15.082 -7.858 1.00 84.56 287 MET A N 1
ATOM 2345 C CA . MET A 1 287 ? 0.774 -15.133 -6.634 1.00 84.56 287 MET A CA 1
ATOM 2346 C C . MET A 1 287 ? 0.115 -13.769 -6.336 1.00 84.56 287 MET A C 1
ATOM 2348 O O . MET A 1 287 ? 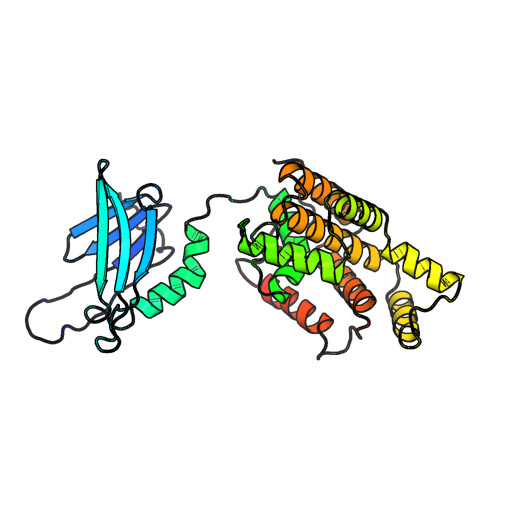-1.086 -13.677 -6.065 1.00 84.56 287 MET A O 1
ATOM 2352 N N . ARG A 1 288 ? 0.857 -12.668 -6.510 1.00 86.88 288 ARG A N 1
ATOM 2353 C CA . ARG A 1 288 ? 0.357 -11.288 -6.374 1.00 86.88 288 ARG A CA 1
ATOM 2354 C C . ARG A 1 288 ? -0.700 -10.916 -7.419 1.00 86.88 288 ARG A C 1
ATOM 2356 O O . ARG A 1 288 ? -1.657 -10.214 -7.081 1.00 86.88 288 ARG A O 1
ATOM 2363 N N . ARG A 1 289 ? -0.595 -11.415 -8.658 1.00 88.44 289 ARG A N 1
ATOM 2364 C CA . ARG A 1 289 ? -1.679 -11.300 -9.654 1.00 88.44 289 ARG A CA 1
ATOM 2365 C C . ARG A 1 289 ? -2.946 -12.000 -9.172 1.00 88.44 289 ARG A C 1
ATOM 2367 O O . ARG A 1 289 ? -4.027 -11.415 -9.235 1.00 88.44 289 ARG A O 1
ATOM 2374 N N . GLN A 1 290 ? -2.822 -13.221 -8.655 1.00 81.25 290 GLN A N 1
ATOM 2375 C CA . GLN A 1 290 ? -3.978 -13.972 -8.160 1.00 81.25 290 GLN A CA 1
ATOM 2376 C C . GLN A 1 290 ? -4.681 -13.258 -7.003 1.00 81.25 290 GLN A C 1
ATOM 2378 O O . GLN A 1 290 ? -5.914 -13.247 -6.960 1.00 81.25 290 GLN A O 1
ATOM 2383 N N . ILE A 1 291 ? -3.922 -12.613 -6.108 1.00 81.31 291 ILE A N 1
ATOM 2384 C CA . ILE A 1 291 ? -4.478 -11.753 -5.055 1.00 81.31 291 ILE A CA 1
ATOM 2385 C C . ILE A 1 291 ? -5.384 -10.684 -5.673 1.00 81.31 291 ILE A C 1
ATOM 2387 O O . ILE A 1 291 ? -6.547 -10.572 -5.281 1.00 81.31 291 ILE A O 1
ATOM 2391 N N . TYR A 1 292 ? -4.894 -9.930 -6.660 1.00 88.50 292 TYR A N 1
ATOM 2392 C CA . TYR A 1 292 ? -5.689 -8.893 -7.318 1.00 88.50 292 TYR A CA 1
ATOM 2393 C C . TYR A 1 292 ? -6.969 -9.461 -7.953 1.00 88.50 292 TYR A C 1
ATOM 2395 O O . TYR A 1 292 ? -8.077 -9.013 -7.641 1.00 88.50 292 TYR A O 1
ATOM 2403 N N . ASP A 1 293 ? -6.834 -10.504 -8.774 1.00 80.56 293 ASP A N 1
ATOM 2404 C CA . ASP A 1 293 ? -7.942 -11.097 -9.530 1.00 80.56 293 ASP A CA 1
ATOM 2405 C C . ASP A 1 293 ? -9.011 -11.739 -8.637 1.00 80.56 293 ASP A C 1
ATOM 2407 O O . ASP A 1 293 ? -10.198 -11.770 -8.989 1.00 80.56 293 ASP A O 1
ATOM 2411 N N . TYR A 1 294 ? -8.608 -12.290 -7.490 1.00 73.31 294 TYR A N 1
ATOM 2412 C CA . TYR A 1 294 ? -9.522 -12.844 -6.500 1.00 73.31 294 TYR A CA 1
ATOM 2413 C C . TYR A 1 294 ? -10.222 -11.732 -5.715 1.00 73.31 294 TYR A C 1
ATOM 2415 O O . TYR A 1 294 ? -11.455 -11.677 -5.696 1.00 73.31 294 TYR A O 1
ATOM 2423 N N . TYR A 1 295 ? -9.460 -10.811 -5.115 1.00 78.31 295 TYR A N 1
ATOM 2424 C CA . TYR A 1 295 ? -10.020 -9.789 -4.231 1.00 78.31 295 TYR A CA 1
ATOM 2425 C C . TYR A 1 295 ? -10.918 -8.809 -4.974 1.00 78.31 295 TYR A C 1
ATOM 2427 O O . TYR A 1 295 ? -11.941 -8.417 -4.420 1.00 78.31 295 TYR A O 1
ATOM 2435 N N . LYS A 1 296 ? -10.629 -8.478 -6.239 1.00 79.50 296 LYS A N 1
ATOM 2436 C CA . LYS A 1 296 ? -11.469 -7.591 -7.065 1.00 79.50 296 LYS A CA 1
ATOM 2437 C C . LYS A 1 296 ? -12.911 -8.096 -7.237 1.00 79.50 296 LYS A C 1
ATOM 2439 O O . LYS A 1 296 ? -13.817 -7.300 -7.469 1.00 79.50 296 LYS A O 1
ATOM 2444 N N . LYS A 1 297 ? -13.150 -9.405 -7.084 1.00 75.06 297 LYS A N 1
ATOM 2445 C CA . LYS A 1 297 ? -14.485 -10.030 -7.178 1.00 75.06 297 LYS A CA 1
ATOM 2446 C C . LYS A 1 297 ? -15.283 -9.948 -5.873 1.00 75.06 297 LYS A C 1
ATOM 2448 O O . LYS A 1 297 ? -16.487 -10.201 -5.879 1.00 75.06 297 LYS A O 1
ATOM 2453 N N . LEU A 1 298 ? -14.636 -9.627 -4.754 1.00 64.38 298 LEU A N 1
ATOM 2454 C CA . LEU A 1 298 ? -15.271 -9.592 -3.440 1.00 64.38 298 LEU A CA 1
ATOM 2455 C C . LEU A 1 298 ? -16.078 -8.304 -3.241 1.00 64.38 298 LEU A C 1
ATOM 2457 O O . LEU A 1 298 ? -15.756 -7.243 -3.773 1.00 64.38 298 LEU A O 1
ATOM 2461 N N . LYS A 1 299 ? -17.114 -8.363 -2.398 1.00 65.44 299 LYS A N 1
ATOM 2462 C CA . LYS A 1 299 ? -17.886 -7.169 -2.003 1.00 65.44 299 LYS A CA 1
ATOM 2463 C C . LYS A 1 299 ? -17.027 -6.152 -1.234 1.00 65.44 299 LYS A C 1
ATOM 2465 O O . LYS A 1 299 ? -17.275 -4.952 -1.332 1.00 65.44 299 LYS A O 1
ATOM 2470 N N . SER A 1 300 ? -16.034 -6.644 -0.496 1.00 65.12 300 SER A N 1
ATOM 2471 C CA . SER A 1 300 ? -15.062 -5.885 0.298 1.00 65.12 300 SER A CA 1
ATOM 2472 C C . SER A 1 300 ? -13.792 -5.509 -0.478 1.00 65.12 300 SER A C 1
ATOM 2474 O O . SER A 1 300 ? -12.780 -5.192 0.139 1.00 65.12 300 SER A O 1
ATOM 2476 N N . ASN A 1 301 ? -13.805 -5.579 -1.815 1.00 73.62 301 ASN A N 1
ATOM 2477 C CA . ASN A 1 301 ? -12.604 -5.335 -2.610 1.00 73.62 301 ASN A CA 1
ATOM 2478 C C . ASN A 1 301 ? -12.001 -3.930 -2.352 1.00 73.62 301 ASN A C 1
ATOM 2480 O O . ASN A 1 301 ? -12.750 -2.947 -2.373 1.00 73.62 301 ASN A O 1
ATOM 2484 N N . PRO A 1 302 ? -10.672 -3.810 -2.150 1.00 79.19 302 PRO A N 1
ATOM 2485 C CA . PRO A 1 302 ? -10.016 -2.520 -1.896 1.00 79.19 302 PRO A CA 1
ATOM 2486 C C . PRO A 1 302 ? -10.136 -1.523 -3.059 1.00 79.19 302 PRO A C 1
ATOM 2488 O O . PRO A 1 302 ? -10.242 -0.320 -2.844 1.00 79.19 302 PRO A O 1
ATOM 2491 N N . TRP A 1 303 ? -10.208 -2.017 -4.297 1.00 92.69 303 TRP A N 1
ATOM 2492 C CA . TRP A 1 303 ? -10.270 -1.208 -5.526 1.00 92.69 303 TRP A CA 1
ATOM 2493 C C . TRP A 1 303 ? -11.682 -0.737 -5.905 1.00 92.69 303 TRP A C 1
ATOM 2495 O O . TRP A 1 303 ? -11.927 -0.350 -7.047 1.00 92.69 303 TRP A O 1
ATOM 2505 N N . LYS A 1 304 ? -12.630 -0.764 -4.959 1.00 88.44 304 LYS A N 1
ATOM 2506 C CA . LYS A 1 304 ? -14.009 -0.309 -5.183 1.00 88.44 304 LYS A CA 1
ATOM 2507 C C . LYS A 1 304 ? -14.082 1.204 -5.387 1.00 88.44 304 LYS A C 1
ATOM 2509 O O . LYS A 1 304 ? -14.978 1.693 -6.078 1.00 88.44 304 LYS A O 1
ATOM 2514 N N . ILE A 1 305 ? -13.160 1.941 -4.768 1.00 90.94 305 ILE A N 1
ATOM 2515 C CA . ILE A 1 305 ? -12.978 3.365 -5.027 1.00 90.94 305 ILE A CA 1
ATOM 2516 C C . ILE A 1 305 ? -12.522 3.567 -6.474 1.00 90.94 305 ILE A C 1
ATOM 2518 O O . ILE A 1 305 ? -11.657 2.851 -6.972 1.00 90.94 305 ILE A O 1
ATOM 2522 N N . GLN A 1 306 ? -13.124 4.525 -7.175 1.00 95.88 306 GLN A N 1
ATOM 2523 C CA . GLN A 1 306 ? -12.797 4.771 -8.579 1.00 95.88 306 GLN A CA 1
ATOM 2524 C C . GLN A 1 306 ? -11.355 5.268 -8.716 1.00 95.88 306 GLN A C 1
ATOM 2526 O O . GLN A 1 306 ? -10.917 6.106 -7.928 1.00 95.88 306 GLN A O 1
ATOM 2531 N N . TRP A 1 307 ? -10.636 4.795 -9.740 1.00 97.81 307 TRP A N 1
ATOM 2532 C CA . TRP A 1 307 ? -9.253 5.217 -9.994 1.00 97.81 307 TRP A CA 1
ATOM 2533 C C . TRP A 1 307 ? -9.130 6.741 -10.066 1.00 97.81 307 TRP A C 1
ATOM 2535 O O . TRP A 1 307 ? -8.250 7.309 -9.433 1.00 97.81 307 TRP A O 1
ATOM 2545 N N . ASN A 1 308 ? -10.059 7.398 -10.765 1.00 96.81 308 ASN A N 1
ATOM 2546 C CA . ASN A 1 308 ? -10.115 8.847 -10.958 1.00 96.81 308 ASN A CA 1
ATOM 2547 C C . ASN A 1 308 ? -10.830 9.610 -9.824 1.00 96.81 308 ASN A C 1
ATOM 2549 O O . ASN A 1 308 ? -11.272 10.743 -10.038 1.00 96.81 308 ASN A O 1
ATOM 2553 N N . HIS A 1 309 ? -10.990 9.007 -8.640 1.00 97.25 309 HIS A N 1
ATOM 2554 C CA . HIS A 1 309 ? -11.445 9.727 -7.451 1.00 97.25 309 HIS A CA 1
ATOM 2555 C C . HIS A 1 309 ? -10.534 10.939 -7.200 1.00 97.25 309 HIS A C 1
ATOM 2557 O O . HIS A 1 309 ? -9.315 10.843 -7.312 1.00 97.25 309 HIS A O 1
ATOM 2563 N N . LYS A 1 310 ? -11.107 12.102 -6.889 1.00 97.62 310 LYS A N 1
ATOM 2564 C CA . LYS A 1 310 ? -10.324 13.330 -6.732 1.00 97.62 310 LYS A CA 1
ATOM 2565 C C . LYS A 1 310 ? -9.517 13.274 -5.434 1.00 97.62 310 LYS A C 1
ATOM 2567 O O . LYS A 1 310 ? -10.068 13.543 -4.375 1.00 97.62 310 LYS A O 1
ATOM 2572 N N . LEU A 1 311 ? -8.213 13.035 -5.543 1.00 97.75 311 LEU A N 1
ATOM 2573 C CA . LEU A 1 311 ? -7.319 13.047 -4.389 1.00 97.75 311 LEU A CA 1
ATOM 2574 C C . LEU A 1 311 ? -7.192 14.464 -3.826 1.00 97.75 311 LEU A C 1
ATOM 2576 O O . LEU A 1 311 ? -6.884 15.419 -4.550 1.00 97.75 311 LEU A O 1
ATOM 2580 N N . SER A 1 312 ? -7.458 14.607 -2.532 1.00 94.00 312 SER A N 1
ATOM 2581 C CA . SER A 1 312 ? -7.329 15.878 -1.828 1.00 94.00 312 SER A CA 1
ATOM 2582 C C . SER A 1 312 ? -6.950 15.678 -0.367 1.00 94.00 312 SER A C 1
ATOM 2584 O O . SER A 1 312 ? -7.068 14.586 0.179 1.00 94.00 312 SER A O 1
ATOM 2586 N N . ARG A 1 313 ? -6.455 16.738 0.271 1.00 92.94 313 ARG A N 1
ATOM 2587 C CA . ARG A 1 313 ? -6.104 16.698 1.689 1.00 92.94 313 ARG A CA 1
ATOM 2588 C C . ARG A 1 313 ? -7.381 16.623 2.532 1.00 92.94 313 ARG A C 1
ATOM 2590 O O . ARG A 1 313 ? -8.128 17.599 2.589 1.00 92.94 313 ARG A O 1
ATOM 2597 N N . GLU A 1 314 ? -7.621 15.469 3.151 1.00 82.62 314 GLU A N 1
ATOM 2598 C CA . GLU A 1 314 ? -8.849 15.128 3.901 1.00 82.62 314 GLU A CA 1
ATOM 2599 C C . GLU A 1 314 ? -8.590 14.824 5.393 1.00 82.62 314 GLU A C 1
ATOM 2601 O O . GLU A 1 314 ? -9.477 14.316 6.079 1.00 82.62 314 GLU A O 1
ATOM 2606 N N . TRP A 1 315 ? -7.385 15.128 5.886 1.00 82.25 315 TRP A N 1
ATOM 2607 C CA . TRP A 1 315 ? -6.925 14.901 7.262 1.00 82.25 315 TRP A CA 1
ATOM 2608 C C . TRP A 1 315 ? -6.537 16.187 7.989 1.00 82.25 315 TRP A C 1
ATOM 2610 O O . TRP A 1 315 ? -6.061 17.156 7.3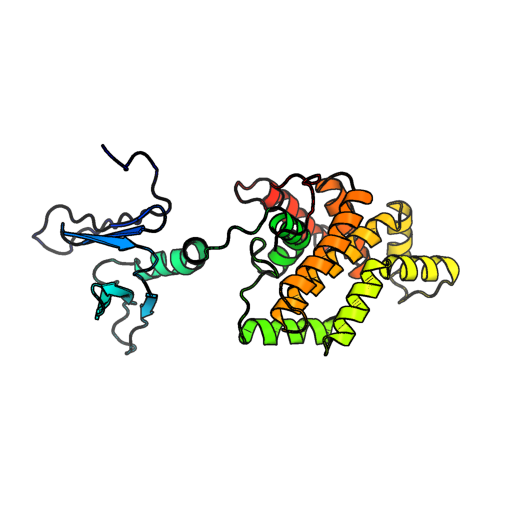35 1.00 82.25 315 TRP A O 1
#